Protein AF-A0A563CJN8-F1 (afdb_monomer_lite)

Radius of gyration: 18.34 Å; chains: 1; bounding box: 43×38×61 Å

Secondary structure (DSSP, 8-state):
----------PPPPHHHHHHHHHHHHHHHHHHSEEEEE-SSSS---TT--EEEEEEEPPHHHHHHHH---GGG--B-TTSSBTT-EEEEE---B-TTS-B--EEEEEEEEEEEPBGGGPPPEEEEEEEEEEE-TTS--EEEEEEEEEETTEEE-GGG--GGGG-BSSTHHHHHHHHHHHHTTEEPPHHHHHHHHHHHHHHHH---

Foldseek 3Di:
DDPPPPPPPQDFDDQVLLVVLLVLLVVLQVVQFDWDWDADPFPPPDSQWTFIKGKDFAALVLLCPLVVADSVFFDADPVRGTPFFMWMWGDFDQTPVRDTTKTKIKTWDKTWFDAPPPAFIKIKIWMWMWIDDVPDGIFIWIAIWIDGPPDIDHLVRDDLVVRRTPDPVVSVVSVVRSVRHGDRDGPSNSVSSVVSSVVSNPDDD

Structure (mmCIF, N/CA/C/O backbone):
data_AF-A0A563CJN8-F1
#
_entry.id   AF-A0A563CJN8-F1
#
loop_
_atom_site.group_PDB
_atom_site.id
_atom_site.type_symbol
_atom_site.label_atom_id
_atom_site.label_alt_id
_atom_site.label_comp_id
_atom_site.label_asym_id
_atom_site.label_entity_id
_atom_site.label_seq_id
_atom_site.pdbx_PDB_ins_code
_atom_site.Cartn_x
_atom_site.Cartn_y
_atom_site.Cartn_z
_atom_site.occupancy
_atom_site.B_iso_or_equiv
_atom_site.auth_seq_id
_atom_site.auth_comp_id
_atom_site.auth_asym_id
_atom_site.auth_atom_id
_atom_site.pdbx_PDB_model_num
ATOM 1 N N . MET A 1 1 ? -14.453 18.770 -34.512 1.00 32.69 1 MET A N 1
ATOM 2 C CA . MET A 1 1 ? -15.320 18.153 -33.492 1.00 32.69 1 MET A CA 1
ATOM 3 C C . MET A 1 1 ? -14.402 17.401 -32.554 1.00 32.69 1 MET A C 1
ATOM 5 O O . MET A 1 1 ? -13.932 16.338 -32.921 1.00 32.69 1 MET A O 1
ATOM 9 N N . SER A 1 2 ? -14.020 18.030 -31.445 1.00 35.44 2 SER A N 1
ATOM 10 C CA . SER A 1 2 ? -13.273 17.383 -30.369 1.00 35.44 2 SER A CA 1
ATOM 11 C C . SER A 1 2 ? -14.292 16.687 -29.480 1.00 35.44 2 SER A C 1
ATOM 13 O O . SER A 1 2 ? -15.127 17.358 -28.871 1.00 35.44 2 SER A O 1
ATOM 15 N N . GLU A 1 3 ? -14.275 15.360 -29.474 1.00 38.69 3 GLU A N 1
ATOM 16 C CA . GLU A 1 3 ? -15.037 14.579 -28.510 1.00 38.69 3 GLU A CA 1
ATOM 17 C C . GLU A 1 3 ? -14.555 14.957 -27.110 1.00 38.69 3 GLU A C 1
ATOM 19 O O . GLU A 1 3 ? -13.369 14.888 -26.784 1.00 38.69 3 GLU A O 1
ATOM 24 N N . TYR A 1 4 ? -15.495 15.456 -26.317 1.00 42.72 4 TYR A N 1
ATOM 25 C CA . TYR A 1 4 ? -15.328 15.658 -24.895 1.00 42.72 4 TYR A CA 1
ATOM 26 C C . TYR A 1 4 ? -15.047 14.285 -24.285 1.00 42.72 4 TYR A C 1
ATOM 28 O O . TYR A 1 4 ? -15.949 13.453 -24.207 1.00 42.72 4 TYR A O 1
ATOM 36 N N . PHE A 1 5 ? -13.803 14.040 -23.873 1.00 41.19 5 PHE A N 1
ATOM 37 C CA . PHE A 1 5 ? -13.510 12.980 -22.920 1.00 41.19 5 PHE A CA 1
ATOM 38 C C . PHE A 1 5 ? -14.308 13.307 -21.657 1.00 41.19 5 PHE A C 1
ATOM 40 O O . PHE A 1 5 ? -13.940 14.197 -20.891 1.00 41.19 5 PHE A O 1
ATOM 47 N N . LEU A 1 6 ? -15.446 12.634 -21.489 1.00 39.25 6 LEU A N 1
ATOM 48 C CA . LEU A 1 6 ? -16.109 12.489 -20.203 1.00 39.25 6 LEU A CA 1
ATOM 49 C C . LEU A 1 6 ? -15.081 11.824 -19.291 1.00 39.25 6 LEU A C 1
ATOM 51 O O . LEU A 1 6 ? -14.893 10.612 -19.336 1.00 39.25 6 LEU A O 1
ATOM 55 N N . GLY A 1 7 ? -14.345 12.638 -18.535 1.00 37.72 7 GLY A N 1
ATOM 56 C CA . GLY A 1 7 ? -13.631 12.145 -17.374 1.00 37.72 7 GLY A CA 1
ATOM 57 C C . GLY A 1 7 ? -14.676 11.472 -16.502 1.00 37.72 7 GLY A C 1
ATOM 58 O O . GLY A 1 7 ? -15.615 12.137 -16.061 1.00 37.72 7 GLY A O 1
ATOM 59 N N . ASN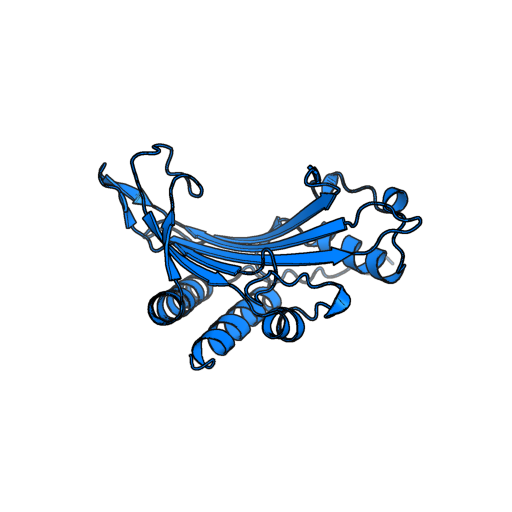 A 1 8 ? -14.557 10.157 -16.330 1.00 37.72 8 ASN A N 1
ATOM 60 C CA . ASN A 1 8 ? -15.210 9.477 -15.228 1.00 37.72 8 ASN A CA 1
ATOM 61 C C . ASN A 1 8 ? -14.690 10.169 -13.970 1.00 37.72 8 ASN A C 1
ATOM 63 O O . ASN A 1 8 ? -13.561 9.945 -13.547 1.00 37.72 8 ASN A O 1
ATOM 67 N N . TYR A 1 9 ? -15.475 11.105 -13.446 1.00 44.38 9 TYR A N 1
ATOM 68 C CA . TYR A 1 9 ? -15.334 11.518 -12.068 1.00 44.38 9 TYR A CA 1
ATOM 69 C C . TYR A 1 9 ? -15.807 10.314 -11.269 1.00 44.38 9 TYR A C 1
ATOM 71 O O . TYR A 1 9 ? -17.005 10.194 -11.007 1.00 44.38 9 TYR A O 1
ATOM 79 N N . ASP A 1 10 ? -14.894 9.395 -10.960 1.00 56.22 10 ASP A N 1
ATOM 80 C CA . ASP A 1 10 ? -15.141 8.476 -9.863 1.00 56.22 10 ASP A CA 1
ATOM 81 C C . ASP A 1 10 ? -15.438 9.355 -8.655 1.00 56.22 10 ASP A C 1
ATOM 83 O O . ASP A 1 10 ? -14.648 10.215 -8.255 1.00 56.22 10 ASP A O 1
ATOM 87 N N . LEU A 1 11 ? -16.678 9.254 -8.185 1.00 62.88 11 LEU A N 1
ATOM 88 C CA . LEU A 1 11 ? -17.109 9.981 -7.011 1.00 62.88 11 LEU A CA 1
ATOM 89 C C . LEU A 1 11 ? -16.230 9.491 -5.867 1.00 62.88 11 LEU A C 1
ATOM 91 O O . LEU A 1 11 ? -16.141 8.285 -5.640 1.00 62.88 11 LEU A O 1
ATOM 95 N N . ALA A 1 12 ? -15.582 10.426 -5.172 1.00 71.62 12 ALA A N 1
ATOM 96 C CA . ALA A 1 12 ? -14.848 10.095 -3.963 1.00 71.62 12 ALA A CA 1
ATOM 97 C C . ALA A 1 12 ? -15.767 9.283 -3.027 1.00 71.62 12 ALA A C 1
ATOM 99 O O . ALA A 1 12 ? -16.956 9.619 -2.923 1.00 71.62 12 ALA A O 1
ATOM 100 N N . PRO A 1 13 ? -15.249 8.231 -2.373 1.00 79.94 13 PRO A N 1
ATOM 101 C CA . PRO A 1 13 ? -16.039 7.367 -1.514 1.00 79.94 13 PRO A CA 1
ATOM 102 C C . PRO A 1 13 ? -16.727 8.190 -0.433 1.00 79.94 13 PRO A C 1
ATOM 104 O O . PRO A 1 13 ? -16.169 9.153 0.106 1.00 79.94 13 PRO A O 1
ATOM 107 N N . ASP A 1 14 ? -17.962 7.809 -0.125 1.00 87.06 14 ASP A N 1
ATOM 108 C CA . ASP A 1 14 ? -18.688 8.437 0.963 1.00 87.06 14 ASP A CA 1
ATOM 109 C C . ASP A 1 14 ? -18.070 8.087 2.326 1.00 87.06 14 ASP A C 1
ATOM 111 O O . ASP A 1 14 ? -17.235 7.194 2.489 1.00 87.06 14 ASP A O 1
ATOM 115 N N . GLN A 1 15 ? -18.473 8.856 3.332 1.00 88.31 15 GLN A N 1
ATOM 116 C CA . GLN A 1 15 ? -17.941 8.723 4.682 1.00 88.31 15 GLN A CA 1
ATOM 117 C C . GLN A 1 15 ? -18.307 7.391 5.340 1.00 88.31 15 GLN A C 1
ATOM 119 O O . GLN A 1 15 ? 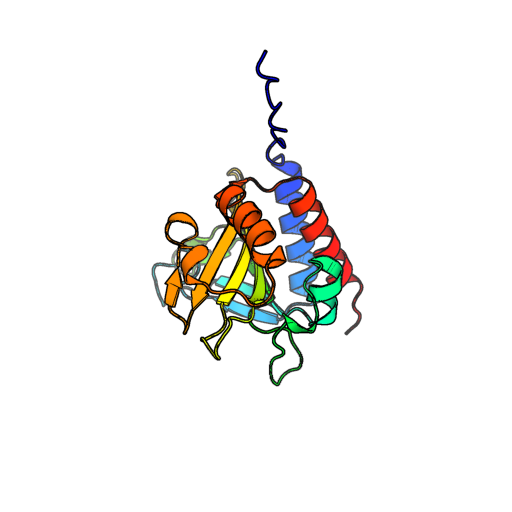-17.534 6.901 6.156 1.00 88.31 15 GLN A O 1
ATOM 124 N N . GLU A 1 16 ? -19.460 6.813 4.999 1.00 89.88 16 GLU A N 1
ATOM 125 C CA . GLU A 1 16 ? -19.890 5.517 5.532 1.00 89.88 16 GLU A CA 1
ATOM 126 C C . GLU A 1 16 ? -18.943 4.417 5.045 1.00 89.88 16 GLU A C 1
ATOM 128 O O . GLU A 1 16 ? -18.384 3.681 5.854 1.00 89.88 16 GLU A O 1
ATOM 133 N N . THR A 1 17 ? -18.626 4.425 3.750 1.00 91.00 17 THR A N 1
ATOM 134 C CA . THR A 1 17 ? -17.683 3.498 3.119 1.00 91.00 17 THR A CA 1
ATOM 135 C C . THR A 1 17 ? -16.289 3.586 3.743 1.00 91.00 17 THR A C 1
ATOM 137 O O . THR A 1 17 ? -15.710 2.569 4.122 1.00 91.00 17 THR A O 1
ATOM 140 N N . LEU A 1 18 ? -15.735 4.795 3.903 1.00 90.75 18 LEU A N 1
ATOM 141 C CA . LEU A 1 18 ? -14.407 4.962 4.512 1.00 90.75 18 LEU A CA 1
ATOM 142 C C . LEU A 1 18 ? -14.372 4.478 5.969 1.00 90.75 18 LEU A C 1
ATOM 144 O O . LEU A 1 18 ? -13.396 3.854 6.389 1.00 90.75 18 LEU A O 1
ATOM 148 N N . VAL A 1 19 ? -15.431 4.743 6.742 1.00 89.50 19 VAL A N 1
ATOM 149 C CA . VAL A 1 19 ? -15.542 4.286 8.135 1.00 89.50 19 VAL A CA 1
ATOM 150 C C . VAL A 1 19 ? -15.623 2.763 8.201 1.00 89.50 19 VAL A C 1
ATOM 152 O O . VAL A 1 19 ? -14.918 2.157 9.012 1.00 89.50 19 VAL A O 1
ATOM 155 N N . ASP A 1 20 ? -16.425 2.143 7.340 1.00 91.88 20 ASP A N 1
ATOM 156 C CA . ASP A 1 20 ? -16.602 0.692 7.302 1.00 91.88 20 ASP A CA 1
ATOM 157 C C . ASP A 1 20 ? -15.297 -0.034 6.965 1.00 91.88 20 ASP A C 1
ATOM 159 O O . ASP A 1 20 ? -14.964 -1.029 7.613 1.00 91.88 20 ASP A O 1
ATOM 163 N N . ILE A 1 21 ? -14.510 0.487 6.018 1.00 93.31 21 ILE A N 1
ATOM 164 C CA . ILE A 1 21 ? -13.190 -0.065 5.673 1.00 93.31 21 ILE A CA 1
ATOM 165 C C . ILE A 1 21 ? -12.252 -0.026 6.876 1.00 93.31 21 ILE A C 1
ATOM 167 O O . ILE A 1 21 ? -11.660 -1.046 7.232 1.00 93.31 21 ILE A O 1
ATOM 171 N N . VAL A 1 22 ? -12.124 1.136 7.525 1.00 92.31 22 VAL A N 1
ATOM 172 C CA . VAL A 1 22 ? -11.231 1.303 8.681 1.00 92.31 22 VAL A CA 1
ATOM 173 C C . VAL A 1 22 ? -11.649 0.376 9.823 1.00 92.31 22 VAL A C 1
ATOM 175 O O . VAL A 1 22 ? -10.799 -0.256 10.453 1.00 92.31 22 VAL A O 1
ATOM 178 N N . GLN A 1 23 ? -12.952 0.236 10.076 1.00 91.19 23 GLN A N 1
ATOM 179 C CA . GLN A 1 23 ? -13.463 -0.675 11.102 1.00 91.19 23 GLN A CA 1
ATOM 180 C C . GLN A 1 23 ? -13.211 -2.147 10.758 1.00 91.19 23 GLN A C 1
ATOM 182 O O . GLN A 1 23 ? -12.777 -2.910 11.629 1.00 91.19 23 GLN A O 1
ATOM 187 N N . ALA A 1 24 ? -13.454 -2.552 9.510 1.00 94.44 24 ALA A N 1
ATOM 188 C CA . ALA A 1 24 ? -13.230 -3.918 9.047 1.00 94.44 24 ALA A CA 1
ATOM 189 C C . ALA A 1 24 ? -11.744 -4.294 9.120 1.00 94.44 24 ALA A C 1
ATOM 191 O O . ALA A 1 24 ? -11.394 -5.299 9.746 1.00 94.44 24 ALA A O 1
ATOM 192 N N . ALA A 1 25 ? -10.867 -3.447 8.573 1.00 94.94 25 ALA A N 1
ATOM 193 C CA . ALA A 1 25 ? -9.422 -3.628 8.639 1.00 94.94 25 ALA A CA 1
ATOM 194 C C . ALA A 1 25 ? -8.934 -3.667 10.089 1.00 94.94 25 ALA A C 1
ATOM 196 O O . ALA A 1 25 ? -8.217 -4.586 10.480 1.00 94.94 25 ALA A O 1
ATOM 197 N N . GLY A 1 26 ? -9.379 -2.721 10.920 1.00 93.31 26 GLY A N 1
ATOM 198 C CA . GLY A 1 26 ? -8.982 -2.645 12.321 1.00 93.31 26 GLY A CA 1
ATOM 199 C C . GLY A 1 26 ? -9.396 -3.872 13.133 1.00 93.31 26 GLY A C 1
ATOM 200 O O . GLY A 1 26 ? -8.650 -4.300 14.012 1.00 93.31 26 GLY A O 1
ATOM 201 N N . LYS A 1 27 ? -10.553 -4.479 12.842 1.00 94.56 27 LYS A N 1
ATOM 202 C CA . LYS A 1 27 ? -10.954 -5.749 13.464 1.00 94.56 27 LYS A CA 1
ATOM 203 C C . LYS A 1 27 ? -10.011 -6.882 13.060 1.00 94.56 27 LYS A C 1
ATOM 205 O O . LYS A 1 27 ? -9.495 -7.575 13.932 1.00 94.56 27 LYS A O 1
ATOM 210 N N . VAL A 1 28 ? -9.773 -7.046 11.760 1.00 95.94 28 VAL A N 1
ATOM 211 C CA . VAL A 1 28 ? -8.920 -8.120 11.235 1.00 95.94 28 VAL A CA 1
ATOM 212 C C . VAL A 1 28 ? -7.482 -7.975 11.737 1.00 95.94 28 VAL A C 1
ATOM 214 O O . VAL A 1 28 ? -6.898 -8.951 12.199 1.00 95.94 28 VAL A O 1
ATOM 217 N N . LEU A 1 29 ? -6.923 -6.764 11.736 1.00 94.94 29 LEU A N 1
ATOM 218 C CA . LEU A 1 29 ? -5.535 -6.521 12.134 1.00 94.94 29 LEU A CA 1
ATOM 219 C C . LEU A 1 29 ? -5.301 -6.643 13.639 1.00 94.94 29 LEU A C 1
ATOM 221 O O . LEU A 1 29 ? -4.224 -7.066 14.041 1.00 94.94 29 LEU A O 1
ATOM 225 N N . LYS A 1 30 ? -6.306 -6.385 14.479 1.00 93.62 30 LYS A N 1
ATOM 226 C CA . LYS A 1 30 ? -6.217 -6.715 15.913 1.00 93.62 30 LYS A CA 1
ATOM 227 C C . LYS A 1 30 ? -6.182 -8.219 16.181 1.00 93.62 30 LYS A C 1
ATOM 229 O O . LYS A 1 30 ? -5.617 -8.640 17.182 1.00 93.62 30 LYS A O 1
ATOM 234 N N . GLU A 1 31 ? -6.817 -9.020 15.327 1.00 94.00 31 GLU A N 1
ATOM 235 C CA . GLU A 1 31 ? -6.871 -10.480 15.481 1.00 94.00 31 GLU A CA 1
ATOM 236 C C . GLU A 1 31 ? -5.680 -11.191 14.818 1.00 94.00 31 GLU A C 1
ATOM 238 O O . GLU A 1 31 ? -5.232 -12.227 15.310 1.00 94.00 31 GLU A O 1
ATOM 243 N N . LYS A 1 32 ? -5.195 -10.668 13.687 1.00 93.25 32 LYS A N 1
ATOM 244 C CA . LYS A 1 32 ? -4.225 -11.334 12.800 1.00 93.25 32 LYS A CA 1
ATOM 245 C C . LYS A 1 32 ? -2.902 -10.592 12.644 1.00 93.25 32 LYS A C 1
ATOM 247 O O . LYS A 1 32 ? -1.926 -11.200 12.213 1.00 93.25 32 LYS A O 1
ATOM 252 N N . GLY A 1 33 ? -2.886 -9.293 12.917 1.00 91.56 33 GLY A N 1
ATOM 253 C CA . GLY A 1 33 ? -1.699 -8.457 12.812 1.00 91.56 33 GLY A CA 1
ATOM 254 C C . GLY A 1 33 ? -0.781 -8.597 14.020 1.00 91.56 33 GLY A C 1
ATOM 255 O O . GLY A 1 33 ? -1.113 -9.208 15.036 1.00 91.56 33 GLY A O 1
ATOM 256 N N . ILE A 1 34 ? 0.397 -8.003 13.893 1.00 91.88 34 ILE A N 1
ATOM 257 C CA . ILE A 1 34 ? 1.375 -7.868 14.962 1.00 91.88 34 ILE A CA 1
ATOM 258 C C . ILE A 1 34 ? 1.119 -6.525 15.641 1.00 91.88 34 ILE A C 1
ATOM 260 O O . ILE A 1 34 ? 1.163 -5.480 14.992 1.00 91.88 34 ILE A O 1
ATOM 264 N N . GLU A 1 35 ? 0.838 -6.560 16.943 1.00 91.50 35 GLU A N 1
ATOM 265 C CA . GLU A 1 35 ? 0.752 -5.351 17.761 1.00 91.50 35 GLU A CA 1
ATOM 266 C C . GLU A 1 35 ? 2.156 -4.792 18.016 1.00 91.50 35 GLU A C 1
ATOM 268 O O . GLU A 1 35 ? 3.084 -5.517 18.387 1.00 91.50 35 GLU A O 1
ATOM 273 N N . GLY A 1 36 ? 2.299 -3.487 17.834 1.00 85.62 36 GLY A N 1
ATOM 274 C CA . GLY A 1 36 ? 3.507 -2.734 18.119 1.00 85.62 36 GLY A CA 1
ATOM 275 C C . GLY A 1 36 ? 3.188 -1.351 18.671 1.00 85.62 36 GLY A C 1
ATOM 276 O O . GLY A 1 36 ? 2.030 -0.980 18.863 1.00 85.62 36 GLY A O 1
ATOM 277 N N . LEU A 1 37 ? 4.245 -0.581 18.910 1.00 79.38 37 LEU A N 1
ATOM 278 C CA . LEU A 1 37 ? 4.167 0.821 19.298 1.00 79.38 37 LEU A CA 1
ATOM 279 C C . LEU A 1 37 ? 4.769 1.669 18.182 1.00 79.38 37 LEU A C 1
ATOM 281 O O . LEU A 1 37 ? 5.910 1.439 17.780 1.00 79.38 37 LEU A O 1
ATOM 285 N N . GLU A 1 38 ? 4.003 2.636 17.694 1.00 69.69 38 GLU A N 1
ATOM 286 C CA . GLU A 1 38 ? 4.447 3.588 16.686 1.00 69.69 38 GLU A CA 1
ATOM 287 C C . GLU A 1 38 ? 4.873 4.897 17.354 1.00 69.69 38 GLU A C 1
ATOM 289 O O . GLU A 1 38 ? 4.077 5.544 18.041 1.00 69.69 38 GLU A O 1
ATOM 294 N N . ASN A 1 39 ? 6.129 5.287 17.117 1.00 62.59 39 ASN A N 1
ATOM 295 C CA . ASN A 1 39 ? 6.721 6.525 17.614 1.00 62.59 39 ASN A CA 1
ATOM 296 C C . ASN A 1 39 ? 7.025 7.437 16.420 1.00 62.59 39 ASN A C 1
ATOM 298 O O . ASN A 1 39 ? 7.977 7.208 15.675 1.00 62.59 39 ASN A O 1
ATOM 302 N N . GLY A 1 40 ? 6.249 8.507 16.260 1.00 55.62 40 GLY A N 1
ATOM 303 C CA . GLY A 1 40 ? 6.619 9.622 15.387 1.00 55.62 40 GLY A CA 1
ATOM 304 C C . GLY A 1 40 ? 6.261 9.522 13.897 1.00 55.62 40 GLY A C 1
ATOM 305 O O . GLY A 1 40 ? 6.371 10.548 13.228 1.00 55.62 40 GLY A O 1
ATOM 306 N N . ARG A 1 41 ? 5.778 8.392 13.341 1.00 51.44 41 ARG A N 1
ATOM 307 C CA . ARG A 1 41 ? 5.298 8.390 11.932 1.00 51.44 41 ARG A CA 1
ATOM 308 C C . ARG A 1 41 ? 4.034 9.228 11.709 1.00 51.44 41 ARG A C 1
ATOM 310 O O . ARG A 1 41 ? 3.898 9.829 10.649 1.00 51.44 41 ARG A O 1
ATOM 317 N N . TYR A 1 42 ? 3.141 9.324 12.698 1.00 52.31 42 TYR A N 1
ATOM 318 C CA . TYR A 1 42 ? 1.804 9.915 12.526 1.00 52.31 42 TYR A CA 1
ATOM 319 C C . TYR A 1 42 ? 1.560 11.092 13.482 1.00 52.31 42 TYR A C 1
ATOM 321 O O . TYR A 1 42 ? 0.843 10.964 14.467 1.00 52.31 42 TYR A O 1
ATOM 329 N N . LYS A 1 43 ? 2.178 12.256 13.218 1.00 47.06 43 LYS A N 1
ATOM 330 C CA . LYS A 1 43 ? 1.963 13.521 13.970 1.00 47.06 43 LYS A CA 1
ATOM 331 C C . LYS A 1 43 ? 2.096 13.419 15.497 1.00 47.06 43 LYS A C 1
ATOM 333 O O . LYS A 1 43 ? 1.529 14.233 16.225 1.00 47.06 43 LYS A O 1
ATOM 338 N N . ILE A 1 44 ? 2.858 12.453 15.990 1.00 51.84 44 ILE A N 1
ATOM 339 C CA . ILE A 1 44 ? 3.280 12.454 17.380 1.00 51.84 44 ILE A CA 1
ATOM 340 C C . ILE A 1 44 ? 4.606 13.210 17.406 1.00 51.84 44 ILE A C 1
ATOM 342 O O . ILE A 1 44 ? 5.671 12.623 17.243 1.00 51.84 44 ILE A O 1
ATOM 346 N N . ASP A 1 45 ? 4.528 14.536 17.528 1.00 46.22 45 ASP A N 1
ATOM 347 C CA . ASP A 1 45 ? 5.700 15.430 17.581 1.00 46.22 45 ASP A CA 1
ATOM 348 C C . ASP A 1 45 ? 6.575 15.197 18.835 1.00 46.22 45 ASP A C 1
ATOM 350 O O . ASP A 1 45 ? 7.622 15.827 18.991 1.00 46.22 45 ASP A O 1
ATOM 354 N N . ASP A 1 46 ? 6.183 14.274 19.721 1.00 49.41 46 ASP A N 1
ATOM 355 C CA . ASP A 1 46 ? 6.924 13.908 20.920 1.00 49.41 46 ASP A CA 1
ATOM 356 C C . ASP A 1 46 ? 7.344 12.429 20.900 1.00 49.41 46 ASP A C 1
ATOM 358 O O . ASP A 1 46 ? 6.531 11.519 21.018 1.00 49.41 46 ASP A O 1
ATOM 362 N N . SER A 1 47 ? 8.652 12.181 20.828 1.00 53.50 47 SER A N 1
ATOM 363 C CA . SER A 1 47 ? 9.265 10.845 20.931 1.00 53.50 47 SER A CA 1
ATOM 364 C C . SER A 1 47 ? 8.916 10.053 22.205 1.00 53.50 47 SER A C 1
ATOM 366 O O . SER A 1 47 ? 9.300 8.889 22.313 1.00 53.50 47 SER A O 1
ATOM 368 N N . SER A 1 48 ? 8.251 10.681 23.182 1.00 53.38 48 SER A N 1
ATOM 369 C CA . SER A 1 48 ? 7.780 10.050 24.418 1.00 53.38 48 SER A CA 1
ATOM 370 C C . SER A 1 48 ? 6.351 9.506 24.350 1.00 53.38 48 SER A C 1
ATOM 372 O O . SER A 1 48 ? 5.964 8.741 25.232 1.00 53.38 48 SER A O 1
ATOM 374 N N . ALA A 1 49 ? 5.586 9.842 23.312 1.00 58.50 49 ALA A N 1
ATOM 375 C CA . ALA A 1 49 ? 4.225 9.366 23.142 1.00 58.50 49 ALA A CA 1
ATOM 376 C C . ALA A 1 49 ? 4.165 8.274 22.061 1.00 58.50 49 ALA A C 1
ATOM 378 O O . ALA A 1 49 ? 4.685 8.428 20.958 1.00 58.50 49 ALA A O 1
ATOM 379 N N . ALA A 1 50 ? 3.541 7.148 22.404 1.00 64.50 50 ALA A N 1
ATOM 380 C CA . ALA A 1 50 ? 3.415 5.988 21.535 1.00 64.50 50 ALA A CA 1
ATOM 381 C C . ALA A 1 50 ? 1.937 5.657 21.328 1.00 64.50 50 ALA A C 1
ATOM 383 O O . ALA A 1 50 ? 1.162 5.636 22.287 1.00 64.50 50 ALA A O 1
ATOM 384 N N . ALA A 1 51 ? 1.553 5.375 20.088 1.00 73.12 51 ALA A N 1
ATOM 385 C CA . ALA A 1 51 ? 0.240 4.827 19.771 1.00 73.12 51 ALA A CA 1
ATOM 386 C C . ALA A 1 51 ? 0.383 3.345 19.413 1.00 73.12 51 ALA A C 1
ATOM 388 O O . ALA A 1 51 ? 1.357 2.946 18.769 1.00 73.12 51 ALA A O 1
ATOM 389 N N . ASN A 1 52 ? -0.580 2.520 19.827 1.00 82.31 52 ASN A N 1
ATOM 390 C CA . ASN A 1 52 ? -0.603 1.124 19.398 1.00 82.31 52 ASN A CA 1
ATOM 391 C C . ASN A 1 52 ? -0.796 1.086 17.886 1.00 82.31 52 ASN A C 1
ATOM 393 O O . ASN A 1 52 ? -1.679 1.766 17.379 1.00 82.31 52 ASN A O 1
ATOM 397 N N . ILE A 1 53 ? -0.031 0.259 17.190 1.00 88.44 53 ILE A N 1
ATOM 398 C CA . ILE A 1 53 ? -0.190 0.004 15.759 1.00 88.44 53 ILE A CA 1
ATOM 399 C C . ILE A 1 53 ? -0.325 -1.495 15.539 1.00 88.44 53 ILE A C 1
ATOM 401 O O . ILE A 1 53 ? 0.305 -2.293 16.231 1.00 88.44 53 ILE A O 1
ATOM 405 N N . PHE A 1 54 ? -1.155 -1.880 14.580 1.00 93.06 54 PHE A N 1
ATOM 406 C CA . PHE A 1 54 ? -1.321 -3.266 14.167 1.00 93.06 54 PHE A CA 1
ATOM 407 C C . PHE A 1 54 ? -0.892 -3.389 12.716 1.00 93.06 54 PHE A C 1
ATOM 409 O O . PHE A 1 54 ? -1.503 -2.770 11.846 1.00 93.06 54 PHE A O 1
ATOM 416 N N . THR A 1 55 ? 0.146 -4.174 12.448 1.00 94.50 55 THR A N 1
ATOM 417 C CA . THR A 1 55 ? 0.679 -4.351 11.092 1.00 94.50 55 THR A CA 1
ATOM 418 C C . THR A 1 55 ? 0.549 -5.792 10.628 1.00 94.50 55 THR A C 1
ATOM 420 O O . THR A 1 55 ? 0.628 -6.737 11.414 1.00 94.50 55 THR A O 1
ATOM 423 N N . TYR A 1 56 ? 0.341 -5.981 9.331 1.00 96.06 56 TYR A N 1
ATOM 424 C CA . TYR A 1 56 ? 0.345 -7.293 8.700 1.00 96.06 56 TYR A CA 1
ATOM 425 C C . TYR A 1 56 ? 1.185 -7.234 7.427 1.00 96.06 56 TYR A C 1
ATOM 427 O O . TYR A 1 56 ? 0.813 -6.572 6.455 1.00 96.06 56 TYR A O 1
ATOM 435 N N . LYS A 1 57 ? 2.321 -7.938 7.441 1.00 96.38 57 LYS A N 1
ATOM 436 C CA . LYS A 1 57 ? 3.201 -8.076 6.277 1.00 96.38 57 LYS A CA 1
ATOM 437 C C . LYS A 1 57 ? 2.561 -9.003 5.249 1.00 96.38 57 LYS A C 1
ATOM 439 O O . LYS A 1 57 ? 2.176 -10.128 5.576 1.00 96.38 57 LYS A O 1
ATOM 444 N N . LEU A 1 58 ? 2.482 -8.558 4.001 1.00 97.00 58 LEU A N 1
ATOM 445 C CA . LEU A 1 58 ? 1.865 -9.325 2.924 1.00 97.00 58 LEU A CA 1
ATOM 446 C C . LEU A 1 58 ? 2.791 -10.456 2.458 1.00 97.00 58 LEU A C 1
ATOM 448 O O . LEU A 1 58 ? 4.017 -10.318 2.437 1.00 97.00 58 LEU A O 1
ATOM 452 N N . SER A 1 59 ? 2.211 -11.595 2.075 1.00 96.50 59 SER A N 1
ATOM 453 C CA . SER A 1 59 ? 2.966 -12.630 1.365 1.00 96.50 59 SER A CA 1
ATOM 454 C C . SER A 1 59 ? 3.120 -12.249 -0.115 1.00 96.50 59 SER A C 1
ATOM 456 O O . SER A 1 59 ? 2.265 -11.530 -0.647 1.00 96.50 59 SER A O 1
ATOM 458 N N . PRO A 1 60 ? 4.159 -12.739 -0.815 1.00 97.00 60 PRO A N 1
ATOM 459 C CA . PRO A 1 60 ? 4.320 -12.502 -2.250 1.00 97.00 60 PRO A CA 1
ATOM 460 C C . PRO A 1 60 ? 3.106 -12.952 -3.071 1.00 97.00 60 PRO A C 1
ATOM 462 O O . PRO A 1 60 ? 2.746 -12.312 -4.054 1.00 97.00 60 PRO A O 1
ATOM 465 N N . GLU A 1 61 ? 2.426 -14.018 -2.646 1.00 96.75 61 GLU A N 1
ATOM 466 C CA . GLU A 1 61 ? 1.213 -14.507 -3.299 1.00 96.75 61 GLU A CA 1
ATOM 467 C C . GLU A 1 61 ? 0.058 -13.520 -3.142 1.00 96.75 61 GLU A C 1
ATOM 469 O O . GLU A 1 61 ? -0.647 -13.271 -4.115 1.00 96.75 61 GLU A O 1
ATOM 474 N N . ILE A 1 62 ? -0.145 -12.939 -1.956 1.00 96.44 62 ILE A N 1
ATOM 475 C CA . ILE A 1 62 ? -1.181 -11.913 -1.758 1.00 96.44 62 ILE A CA 1
ATOM 476 C C . ILE A 1 62 ? -0.892 -10.712 -2.660 1.00 96.44 62 ILE A C 1
ATOM 478 O O . ILE A 1 62 ? -1.792 -10.248 -3.361 1.00 96.44 62 ILE A O 1
ATOM 482 N N . VAL A 1 63 ? 0.365 -10.257 -2.687 1.00 96.94 63 VAL A N 1
ATOM 483 C CA . VAL A 1 63 ? 0.781 -9.124 -3.523 1.00 96.94 63 VAL A CA 1
ATOM 484 C C . VAL A 1 63 ? 0.506 -9.411 -5.003 1.00 96.94 63 VAL A C 1
ATOM 486 O O . VAL A 1 63 ? -0.120 -8.606 -5.691 1.00 96.94 63 VAL A O 1
ATOM 489 N N . HIS A 1 64 ? 0.883 -10.598 -5.478 1.00 96.06 64 HIS A N 1
ATOM 490 C CA . HIS A 1 64 ? 0.650 -11.006 -6.859 1.00 96.06 64 HIS A CA 1
ATOM 491 C C . HIS A 1 64 ? -0.839 -11.069 -7.224 1.00 96.06 64 HIS A C 1
ATOM 493 O O . HIS A 1 64 ? -1.251 -10.505 -8.235 1.00 96.06 64 HIS A O 1
ATOM 499 N N . HIS A 1 65 ? -1.658 -11.748 -6.417 1.00 95.38 65 HIS A N 1
ATOM 500 C CA . HIS A 1 65 ? -3.053 -12.017 -6.778 1.00 95.38 65 HIS A CA 1
ATOM 501 C C . HIS A 1 65 ? -3.963 -10.797 -6.631 1.00 95.38 65 HIS A C 1
ATOM 503 O O . HIS A 1 65 ? -4.904 -10.657 -7.410 1.00 95.38 65 HIS A O 1
ATOM 509 N N . ILE A 1 66 ? -3.718 -9.939 -5.637 1.00 95.94 66 ILE A N 1
ATOM 510 C CA . ILE A 1 66 ? -4.581 -8.781 -5.369 1.00 95.94 66 ILE A CA 1
ATOM 511 C C . ILE A 1 66 ? -4.187 -7.595 -6.245 1.00 95.94 66 ILE A C 1
ATOM 513 O O . ILE A 1 66 ? -5.053 -6.987 -6.866 1.00 95.94 66 ILE A O 1
ATOM 517 N N . PHE A 1 67 ? -2.890 -7.300 -6.344 1.00 94.19 67 PHE A N 1
ATOM 518 C CA . PHE A 1 67 ? -2.396 -6.104 -7.036 1.00 94.19 67 PHE A CA 1
ATOM 519 C C . PHE A 1 67 ? -1.944 -6.391 -8.468 1.00 94.19 67 PHE A C 1
ATOM 521 O O . PHE A 1 67 ? -1.516 -5.486 -9.175 1.00 94.19 67 PHE A O 1
ATOM 528 N N . SER A 1 68 ? -2.047 -7.647 -8.919 1.00 92.81 68 SER A N 1
ATOM 529 C CA . SER A 1 68 ? -1.620 -8.079 -10.257 1.00 92.81 68 SER A CA 1
ATOM 530 C C . SER A 1 68 ? -0.144 -7.777 -10.560 1.00 92.81 68 SER A C 1
ATOM 532 O O . SER A 1 68 ? 0.238 -7.637 -11.722 1.00 92.81 68 SER A O 1
ATOM 534 N N . ILE A 1 69 ? 0.699 -7.697 -9.525 1.00 92.81 69 ILE A N 1
ATOM 535 C CA . ILE A 1 69 ? 2.140 -7.461 -9.669 1.00 92.81 69 ILE A CA 1
ATOM 536 C C . ILE A 1 69 ? 2.819 -8.790 -10.034 1.00 92.81 69 ILE A C 1
ATOM 538 O O . ILE A 1 69 ? 2.629 -9.777 -9.320 1.00 92.81 69 ILE A O 1
ATOM 542 N N . PRO A 1 70 ? 3.605 -8.872 -11.122 1.00 92.69 70 PRO A N 1
ATOM 543 C CA . PRO A 1 70 ? 4.285 -10.108 -11.508 1.00 92.69 70 PRO A CA 1
ATOM 544 C C . PRO A 1 70 ? 5.228 -10.627 -10.408 1.00 92.69 70 PRO A C 1
ATOM 546 O O . PRO A 1 70 ? 5.913 -9.815 -9.784 1.00 92.69 70 PRO A O 1
ATOM 549 N N . PRO A 1 71 ? 5.341 -11.951 -10.178 1.00 94.12 71 PRO A N 1
ATOM 550 C CA . PRO A 1 71 ? 6.202 -12.494 -9.123 1.00 94.12 71 PRO A CA 1
ATOM 551 C C . PRO A 1 71 ? 7.668 -12.052 -9.228 1.00 94.12 71 PRO A C 1
ATOM 553 O O . PRO A 1 71 ? 8.331 -11.855 -8.215 1.00 94.12 71 PRO A O 1
ATOM 556 N N . GLU A 1 72 ? 8.179 -11.855 -10.442 1.00 92.50 72 GLU A N 1
ATOM 557 C CA . GLU A 1 72 ? 9.531 -11.356 -10.711 1.00 92.50 72 GLU A CA 1
ATOM 558 C C . GLU A 1 72 ? 9.761 -9.891 -10.308 1.00 92.50 72 GLU A C 1
ATOM 560 O O . GLU A 1 72 ? 10.913 -9.486 -10.142 1.00 92.50 72 GLU A O 1
ATOM 565 N N . ALA A 1 73 ? 8.689 -9.111 -10.144 1.00 93.75 73 ALA A N 1
ATOM 566 C CA . ALA A 1 73 ? 8.724 -7.728 -9.676 1.00 93.75 73 ALA A CA 1
ATOM 567 C C . ALA A 1 73 ? 8.557 -7.621 -8.148 1.00 93.75 73 ALA A C 1
ATOM 569 O O . ALA A 1 73 ? 8.683 -6.531 -7.594 1.00 93.75 73 ALA A O 1
ATOM 570 N N . ILE A 1 74 ? 8.311 -8.736 -7.450 1.00 96.38 74 ILE A N 1
ATOM 571 C CA . ILE A 1 74 ? 8.123 -8.771 -5.997 1.00 96.38 74 ILE A CA 1
ATOM 572 C C . ILE A 1 74 ? 9.419 -9.226 -5.336 1.00 96.38 74 ILE A C 1
ATOM 574 O O . ILE A 1 74 ? 9.925 -10.324 -5.580 1.00 96.38 74 ILE A O 1
ATOM 578 N N . ARG A 1 75 ? 9.955 -8.397 -4.442 1.00 95.50 75 ARG A N 1
ATOM 579 C CA . ARG A 1 75 ? 11.070 -8.808 -3.589 1.00 95.50 75 ARG A CA 1
ATOM 580 C C . ARG A 1 75 ? 10.573 -9.562 -2.373 1.00 95.50 75 ARG A C 1
ATOM 582 O O . ARG A 1 75 ? 9.567 -9.194 -1.781 1.00 95.50 75 ARG A O 1
ATOM 589 N N . VAL A 1 76 ? 11.304 -10.606 -1.993 1.00 95.94 76 VAL A N 1
ATOM 590 C CA . VAL A 1 76 ? 10.951 -11.465 -0.863 1.00 95.94 76 VAL A CA 1
ATOM 591 C C . VAL A 1 76 ? 12.037 -11.377 0.199 1.00 95.94 76 VAL A C 1
ATOM 593 O O . VAL A 1 76 ? 13.199 -11.694 -0.058 1.00 95.94 76 VAL A O 1
ATOM 596 N N . SER A 1 77 ? 11.631 -10.962 1.394 1.00 93.75 77 SER A N 1
ATOM 597 C CA . SER A 1 77 ? 12.482 -10.873 2.577 1.00 93.75 77 SER A CA 1
ATOM 598 C C . SER A 1 77 ? 12.966 -12.252 3.034 1.00 93.75 77 SER A C 1
ATOM 600 O O . SER A 1 77 ? 12.403 -13.292 2.684 1.00 93.75 77 SER A O 1
ATOM 602 N N . SER A 1 78 ? 13.964 -12.279 3.921 1.00 92.06 78 SER A N 1
ATOM 603 C CA . SER A 1 78 ? 14.436 -13.521 4.551 1.00 92.06 78 SER A CA 1
ATOM 604 C C . SER A 1 78 ? 13.368 -14.247 5.379 1.00 92.06 78 SER A C 1
ATOM 606 O O . SER A 1 78 ? 13.514 -15.435 5.649 1.00 92.06 78 SER A O 1
ATOM 608 N N . GLU A 1 79 ? 12.317 -13.538 5.800 1.00 90.25 79 GLU A N 1
ATOM 609 C CA . GLU A 1 79 ? 11.184 -14.089 6.555 1.00 90.25 79 GLU A CA 1
ATOM 610 C C . GLU A 1 79 ? 10.089 -14.663 5.638 1.00 90.25 79 GLU A C 1
ATOM 612 O O . GLU A 1 79 ? 9.110 -15.214 6.127 1.00 90.25 79 GLU A O 1
ATOM 617 N N . GLY A 1 80 ? 10.245 -14.560 4.312 1.00 93.25 80 GLY A N 1
ATOM 618 C CA . GLY A 1 80 ? 9.274 -15.062 3.336 1.00 93.25 80 GLY A CA 1
ATOM 619 C C . GLY A 1 80 ? 8.127 -14.097 3.016 1.00 93.25 80 GLY A C 1
ATOM 620 O O . GLY A 1 80 ? 7.242 -14.448 2.243 1.00 93.25 80 GLY A O 1
ATOM 621 N N . HIS A 1 81 ? 8.140 -12.881 3.567 1.00 95.00 81 HIS A N 1
ATOM 622 C CA . HIS A 1 81 ? 7.184 -11.821 3.229 1.00 95.00 81 HIS A CA 1
ATOM 623 C C . HIS A 1 81 ? 7.648 -11.008 2.025 1.00 95.00 81 HIS A C 1
ATOM 625 O O . HIS A 1 81 ? 8.856 -10.879 1.806 1.00 95.00 81 HIS A O 1
ATOM 631 N N . ALA A 1 82 ? 6.702 -10.407 1.306 1.00 96.56 82 ALA A N 1
ATOM 632 C CA . ALA A 1 82 ? 7.018 -9.390 0.315 1.00 96.56 82 ALA A CA 1
ATOM 633 C C . ALA A 1 82 ? 7.651 -8.171 1.013 1.00 96.56 82 ALA A C 1
ATOM 635 O O . ALA A 1 82 ? 7.145 -7.691 2.030 1.00 96.56 82 ALA A O 1
ATOM 636 N N . GLU A 1 83 ? 8.805 -7.722 0.520 1.00 95.19 83 GLU A N 1
ATOM 637 C CA . GLU A 1 83 ? 9.523 -6.578 1.089 1.00 95.19 83 GLU A CA 1
ATOM 638 C C . GLU A 1 83 ? 8.700 -5.299 0.917 1.00 95.19 83 GLU A C 1
ATOM 640 O O . GLU A 1 83 ? 8.137 -5.068 -0.149 1.00 95.19 83 GLU A O 1
ATOM 645 N N . GLU A 1 84 ? 8.632 -4.483 1.975 1.00 92.88 84 GLU A N 1
ATOM 646 C CA . GLU A 1 84 ? 7.932 -3.185 1.973 1.00 92.88 84 GLU A CA 1
ATOM 647 C C . GLU A 1 84 ? 6.451 -3.271 1.551 1.00 92.88 84 GLU A C 1
ATOM 649 O O . GLU A 1 84 ? 5.865 -2.302 1.082 1.00 92.88 84 GLU A O 1
ATOM 654 N N . CYS A 1 85 ? 5.830 -4.439 1.744 1.00 97.06 85 CYS A N 1
ATOM 655 C CA . CYS A 1 85 ? 4.422 -4.674 1.457 1.00 97.06 85 CYS A CA 1
ATOM 656 C C . CYS A 1 85 ? 3.668 -4.996 2.750 1.00 97.06 85 CYS A C 1
ATOM 658 O O . CYS A 1 85 ? 3.815 -6.088 3.311 1.00 97.06 85 CYS A O 1
ATOM 660 N N . GLU A 1 86 ? 2.847 -4.069 3.231 1.00 96.88 86 GLU A N 1
ATOM 661 C CA . GLU A 1 86 ? 2.101 -4.236 4.477 1.00 96.88 86 GLU A CA 1
ATOM 662 C C . GLU A 1 86 ? 0.804 -3.433 4.503 1.00 96.88 86 GLU A C 1
ATOM 664 O O . GLU A 1 86 ? 0.660 -2.410 3.839 1.00 96.88 86 GLU A O 1
ATOM 669 N N . ILE A 1 87 ? -0.135 -3.897 5.323 1.00 97.06 87 ILE A N 1
ATOM 670 C CA . ILE A 1 87 ? -1.263 -3.087 5.774 1.00 97.06 87 ILE A CA 1
ATOM 671 C C . ILE A 1 87 ? -1.080 -2.781 7.260 1.00 97.06 87 ILE A C 1
ATOM 673 O O . ILE A 1 87 ? -0.741 -3.660 8.058 1.00 97.06 87 ILE A O 1
ATOM 677 N N . ALA A 1 88 ? -1.284 -1.526 7.627 1.00 94.06 88 ALA A N 1
ATOM 678 C CA . ALA A 1 88 ? -1.056 -0.991 8.953 1.00 94.06 88 ALA A CA 1
ATOM 679 C C . ALA A 1 88 ? -2.296 -0.239 9.427 1.00 94.06 88 ALA A C 1
ATOM 681 O O . ALA A 1 88 ? -2.834 0.615 8.725 1.00 94.06 88 ALA A O 1
ATOM 682 N N . TYR A 1 89 ? -2.736 -0.548 10.640 1.00 92.75 89 TYR A N 1
ATOM 683 C CA . TYR A 1 89 ? -3.849 0.118 11.291 1.00 92.75 89 TYR A CA 1
ATOM 684 C C . TYR A 1 89 ? -3.389 0.774 12.585 1.00 92.75 89 TYR A C 1
ATOM 686 O O . TYR A 1 89 ? -2.968 0.106 13.534 1.00 92.75 89 TYR A O 1
ATOM 694 N N . LEU A 1 90 ? -3.526 2.093 12.614 1.00 88.88 90 LEU A N 1
ATOM 695 C CA . LEU A 1 90 ? -3.390 2.931 13.788 1.00 88.88 90 LEU A CA 1
ATOM 696 C C . LEU A 1 90 ? -4.803 3.209 14.326 1.00 88.88 90 LEU A C 1
ATOM 698 O O . LEU A 1 90 ? -5.532 4.022 13.747 1.00 88.88 90 LEU A O 1
ATOM 702 N N . PRO A 1 91 ? -5.252 2.535 15.398 1.00 83.69 91 PRO A N 1
ATOM 703 C CA . PRO A 1 91 ? -6.470 2.929 16.075 1.00 83.69 91 PRO A CA 1
ATOM 704 C C . PRO A 1 91 ? -6.378 4.367 16.562 1.00 83.69 91 PRO A C 1
ATOM 706 O O . PRO A 1 91 ? -5.333 4.835 17.004 1.00 83.69 91 PRO A O 1
ATOM 709 N N . GLU A 1 92 ? -7.531 5.023 16.582 1.00 75.56 92 GLU A N 1
ATOM 710 C CA . GLU A 1 92 ? -7.665 6.252 17.340 1.00 75.56 92 GLU A CA 1
ATOM 711 C C . GLU A 1 92 ? -7.263 6.002 18.803 1.00 75.56 92 GLU A C 1
ATOM 713 O O . GLU A 1 92 ? -7.787 5.100 19.469 1.00 75.56 92 GLU A O 1
ATOM 718 N N . SER A 1 93 ? -6.340 6.813 19.302 1.00 68.38 93 SER A N 1
ATOM 719 C CA . SER A 1 93 ? -5.832 6.726 20.664 1.00 68.38 93 SER A CA 1
ATOM 720 C C . SER A 1 93 ? -5.676 8.112 21.270 1.00 68.38 93 SER A C 1
ATOM 722 O O . SER A 1 93 ? -5.603 9.121 20.571 1.00 68.38 93 SER A O 1
ATOM 724 N N . MET A 1 94 ? -5.630 8.158 22.596 1.00 64.25 94 MET A N 1
ATOM 725 C CA . MET A 1 94 ? -5.202 9.335 23.339 1.00 64.25 94 MET A CA 1
ATOM 726 C C . MET A 1 94 ? -3.826 9.020 23.910 1.00 64.25 94 MET A C 1
ATOM 728 O O . MET A 1 94 ? -3.671 8.016 24.606 1.00 64.25 94 MET A O 1
ATOM 732 N N . LEU A 1 95 ? -2.845 9.842 23.564 1.00 67.12 95 LEU A N 1
ATOM 733 C CA . LEU A 1 95 ? -1.485 9.748 24.076 1.00 67.12 95 LEU A CA 1
ATOM 734 C C . LEU A 1 95 ? -1.450 10.113 25.568 1.00 67.12 95 LEU A C 1
ATOM 736 O O . LEU A 1 95 ? -2.406 10.680 26.105 1.00 67.12 95 LEU A O 1
ATOM 740 N N . GLU A 1 96 ? -0.348 9.795 26.250 1.00 63.84 96 GLU A N 1
ATOM 741 C CA . GLU A 1 96 ? -0.198 10.036 27.696 1.00 63.84 96 GLU A CA 1
ATOM 742 C C . GLU A 1 96 ? -0.319 11.521 28.087 1.00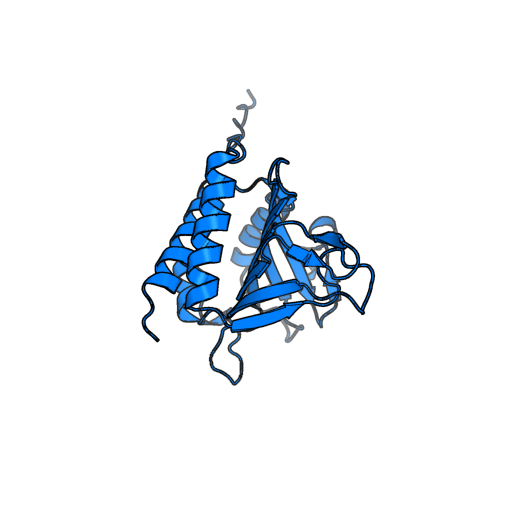 63.84 96 GLU A C 1
ATOM 744 O O . GLU A 1 96 ? -0.741 11.841 29.199 1.00 63.84 96 GLU A O 1
ATOM 749 N N . ASP A 1 97 ? -0.004 12.431 27.164 1.00 62.97 97 ASP A N 1
ATOM 750 C CA . ASP A 1 97 ? -0.126 13.883 27.321 1.00 62.97 97 ASP A CA 1
ATOM 751 C C . ASP A 1 97 ? -1.557 14.415 27.073 1.00 62.97 97 ASP A C 1
ATOM 753 O O . ASP A 1 97 ? -1.816 15.610 27.229 1.00 62.97 97 ASP A O 1
ATOM 757 N N . GLY A 1 98 ? -2.504 13.537 26.716 1.00 63.59 98 GLY A N 1
ATOM 758 C CA . GLY A 1 98 ? -3.886 13.882 26.382 1.00 63.59 98 GLY A CA 1
ATOM 759 C C . GLY A 1 98 ? -4.110 14.279 24.919 1.00 63.59 98 GLY A C 1
ATOM 760 O O . GLY A 1 98 ? -5.246 14.593 24.548 1.00 63.59 98 GLY A O 1
ATOM 761 N N . THR A 1 99 ? -3.072 14.250 24.079 1.00 68.56 99 THR A N 1
ATOM 762 C CA . THR A 1 99 ? -3.176 14.521 22.642 1.00 68.56 99 THR A CA 1
ATOM 763 C C . THR A 1 99 ? -3.926 13.379 21.953 1.00 68.56 99 THR A C 1
ATOM 765 O O . THR A 1 99 ? -3.639 12.202 22.163 1.00 68.56 99 THR A O 1
ATOM 768 N N . GLN A 1 100 ? -4.930 13.712 21.138 1.00 67.69 100 GLN A N 1
ATOM 769 C CA . GLN A 1 100 ? -5.619 12.718 20.311 1.00 67.69 100 GLN A CA 1
ATOM 770 C C . GLN A 1 100 ? -4.721 12.316 19.134 1.00 67.69 100 GLN A C 1
ATOM 772 O O . GLN A 1 100 ? -3.994 13.151 18.598 1.00 67.69 100 GLN A O 1
ATOM 777 N N . CYS A 1 101 ? -4.817 11.064 18.699 1.00 65.88 101 CYS A N 1
ATOM 778 C CA . CYS A 1 101 ? -4.274 10.571 17.435 1.00 65.88 101 CYS A CA 1
ATOM 779 C C . CYS A 1 101 ? -5.422 10.285 16.469 1.00 65.88 101 CYS A C 1
ATOM 781 O O . CYS A 1 101 ? -6.456 9.749 16.873 1.00 65.88 101 CYS A O 1
ATOM 783 N N . SER A 1 102 ? -5.246 10.627 15.193 1.00 69.75 102 SER A N 1
ATOM 784 C CA . SER A 1 102 ? -6.176 10.216 14.142 1.00 69.75 102 SER A CA 1
ATOM 785 C C . SER A 1 102 ? -6.188 8.697 13.999 1.00 69.75 102 SER A C 1
ATOM 787 O O . SER A 1 102 ? -5.143 8.060 14.118 1.00 69.75 102 SER A O 1
ATOM 789 N N . ALA A 1 103 ? -7.356 8.130 13.693 1.00 80.38 103 ALA A N 1
ATOM 790 C CA . ALA A 1 103 ? -7.397 6.778 13.156 1.00 80.38 103 ALA A CA 1
ATOM 791 C C . ALA A 1 103 ? -6.779 6.806 11.756 1.00 80.38 103 ALA A C 1
ATOM 793 O O . ALA A 1 103 ? -7.108 7.691 10.957 1.00 80.38 103 ALA A O 1
ATOM 794 N N . GLU A 1 104 ? -5.902 5.851 11.470 1.00 87.69 104 GLU A N 1
ATOM 795 C CA . GLU A 1 104 ? -5.245 5.731 10.173 1.00 87.69 104 GLU A CA 1
ATOM 796 C C . GLU A 1 104 ? -5.182 4.271 9.731 1.00 87.69 104 GLU A C 1
ATOM 798 O O . GLU A 1 104 ? -4.887 3.367 10.513 1.00 87.69 104 GLU A O 1
ATOM 803 N N . LEU A 1 105 ? -5.490 4.049 8.460 1.00 93.12 105 LEU A N 1
ATOM 804 C CA . LEU A 1 105 ? -5.280 2.799 7.756 1.00 93.12 105 LEU A CA 1
ATOM 805 C C . LEU A 1 105 ? -4.363 3.093 6.573 1.00 93.12 105 LEU A C 1
ATOM 807 O O . LEU A 1 105 ? -4.752 3.839 5.677 1.00 93.12 105 LEU A O 1
ATOM 811 N N . GLY A 1 106 ? -3.172 2.508 6.580 1.00 94.75 106 GLY A N 1
ATOM 812 C CA . GLY A 1 106 ? -2.213 2.580 5.483 1.00 94.75 106 GLY A CA 1
ATOM 813 C C . GLY A 1 106 ? -2.030 1.207 4.852 1.00 94.75 106 GLY A C 1
ATOM 814 O O . GLY A 1 106 ? -1.845 0.219 5.558 1.00 94.75 106 GLY A O 1
ATOM 815 N N . LEU A 1 107 ? -2.085 1.133 3.531 1.00 97.25 107 LEU A N 1
ATOM 816 C CA . LEU A 1 107 ? -1.701 -0.031 2.743 1.00 97.25 107 LEU A CA 1
ATOM 817 C C . LEU A 1 107 ? -0.554 0.392 1.836 1.00 97.25 107 LEU A C 1
ATOM 819 O O . LEU A 1 107 ? -0.722 1.319 1.052 1.00 97.25 107 LEU A O 1
ATOM 823 N N . TYR A 1 108 ? 0.575 -0.296 1.942 1.00 96.44 108 TYR A N 1
ATOM 824 C CA . TYR A 1 108 ? 1.798 -0.029 1.194 1.00 96.44 108 TYR A CA 1
ATOM 825 C C . TYR A 1 108 ? 2.164 -1.276 0.402 1.00 96.44 108 TYR A C 1
ATOM 827 O O . TYR A 1 108 ? 2.181 -2.379 0.954 1.00 96.44 108 TYR A O 1
ATOM 835 N N . VAL A 1 109 ? 2.415 -1.115 -0.893 1.00 97.50 109 VAL A N 1
ATOM 836 C CA . VAL A 1 109 ? 2.800 -2.203 -1.792 1.00 97.50 109 VAL A CA 1
ATOM 837 C C . VAL A 1 109 ? 3.919 -1.719 -2.694 1.00 97.50 109 VAL A C 1
ATOM 839 O O . VAL A 1 109 ? 3.725 -0.799 -3.486 1.00 97.50 109 VAL A O 1
ATOM 842 N N . THR A 1 110 ? 5.070 -2.375 -2.599 1.00 96.44 110 THR A N 1
ATOM 843 C CA . THR A 1 110 ? 6.245 -2.046 -3.402 1.00 96.44 110 THR A CA 1
ATOM 844 C C . THR A 1 110 ? 6.472 -3.084 -4.496 1.00 96.44 110 THR A C 1
ATOM 846 O O . THR A 1 110 ? 6.534 -4.286 -4.231 1.00 96.44 110 THR A O 1
ATOM 849 N N . GLU A 1 111 ? 6.666 -2.621 -5.730 1.00 95.38 111 GLU A N 1
ATOM 850 C CA . GLU A 1 111 ? 7.174 -3.434 -6.837 1.00 95.38 111 GLU A CA 1
ATOM 851 C C . GLU A 1 111 ? 8.518 -2.918 -7.363 1.00 95.38 111 GLU A C 1
ATOM 853 O O . GLU A 1 111 ? 8.906 -1.763 -7.163 1.00 95.38 111 GLU A O 1
ATOM 858 N N . VAL A 1 112 ? 9.249 -3.799 -8.046 1.00 94.69 112 VAL A N 1
ATOM 859 C CA . VAL A 1 112 ? 10.590 -3.530 -8.566 1.00 94.69 112 VAL A CA 1
ATOM 860 C C . VAL A 1 112 ? 10.633 -3.728 -10.073 1.00 94.69 112 VAL A C 1
ATOM 862 O O . VAL A 1 112 ? 10.446 -4.831 -10.584 1.00 94.69 112 VAL A O 1
ATOM 865 N N . VAL A 1 113 ? 10.987 -2.663 -10.788 1.00 92.38 113 VAL A N 1
ATOM 866 C CA . VAL A 1 113 ? 11.124 -2.657 -12.244 1.00 92.38 113 VAL A CA 1
ATOM 867 C C . VAL A 1 113 ? 12.594 -2.665 -12.655 1.00 92.38 113 VAL A C 1
ATOM 869 O O . VAL A 1 113 ? 13.419 -1.858 -12.209 1.00 92.38 113 VAL A O 1
ATOM 872 N N . CYS A 1 114 ? 12.940 -3.596 -13.546 1.00 90.31 114 CYS A N 1
ATOM 873 C CA . CYS A 1 114 ? 14.296 -3.746 -14.058 1.00 90.31 114 CYS A CA 1
ATOM 874 C C . CYS A 1 114 ? 14.642 -2.686 -15.112 1.00 90.31 114 CYS A C 1
ATOM 876 O O . CYS A 1 114 ? 13.949 -2.522 -16.116 1.00 90.31 114 CYS A O 1
ATOM 878 N N . ARG A 1 115 ? 15.818 -2.075 -14.951 1.00 89.62 115 ARG A N 1
ATOM 879 C CA . ARG A 1 115 ? 16.400 -1.131 -15.912 1.00 89.62 115 ARG A CA 1
ATOM 880 C C . ARG A 1 115 ? 17.497 -1.782 -16.758 1.00 89.62 115 ARG A C 1
ATOM 882 O O . ARG A 1 115 ? 18.125 -2.777 -16.361 1.00 89.62 115 ARG A O 1
ATOM 889 N N . SER A 1 116 ? 17.676 -1.292 -17.977 1.00 88.44 116 SER A N 1
ATOM 890 C CA . SER A 1 116 ? 18.669 -1.778 -18.939 1.00 88.44 116 SER A CA 1
ATOM 891 C C . SER A 1 116 ? 20.100 -1.591 -18.425 1.00 88.44 116 SER A C 1
ATOM 893 O O . SER A 1 116 ? 20.351 -0.905 -17.439 1.00 88.44 116 SER A O 1
ATOM 895 N N . GLY A 1 117 ? 21.069 -2.258 -19.060 1.00 83.12 117 GLY A N 1
ATOM 896 C CA . GLY A 1 117 ? 22.496 -1.971 -18.845 1.00 83.12 117 GLY A CA 1
ATOM 897 C C . GLY A 1 117 ? 23.045 -2.218 -17.431 1.00 83.12 117 GLY A C 1
ATOM 898 O O . GLY A 1 117 ? 24.125 -1.730 -17.118 1.00 83.12 117 GLY A O 1
ATOM 899 N N . GLY A 1 118 ? 22.329 -2.956 -16.575 1.00 81.75 118 GLY A N 1
ATOM 900 C CA . GLY A 1 118 ? 22.715 -3.139 -15.170 1.00 81.75 118 GLY A CA 1
ATOM 901 C C . GLY A 1 118 ? 22.492 -1.895 -14.307 1.00 81.75 118 GLY A C 1
ATOM 902 O O . GLY A 1 118 ? 23.042 -1.820 -13.210 1.00 81.75 118 GLY A O 1
ATOM 903 N N . LEU A 1 119 ? 21.702 -0.933 -14.796 1.00 89.44 119 LEU A N 1
ATOM 904 C CA . LEU A 1 119 ? 21.264 0.212 -14.012 1.00 89.44 119 LEU A CA 1
ATOM 905 C C . LEU A 1 119 ? 20.528 -0.261 -12.748 1.00 89.44 119 LEU A C 1
ATOM 907 O O . LEU A 1 119 ? 19.837 -1.289 -12.793 1.00 89.44 119 LEU A O 1
ATOM 911 N N . PRO A 1 120 ? 20.653 0.481 -11.633 1.00 91.50 120 PRO A N 1
ATOM 912 C CA . PRO A 1 120 ? 19.921 0.168 -10.418 1.00 91.50 120 PRO A CA 1
ATOM 913 C C . PRO A 1 120 ? 18.420 0.108 -10.697 1.00 91.50 120 PRO A C 1
ATOM 915 O O . PRO A 1 120 ? 17.934 0.939 -11.472 1.00 91.50 120 PRO A O 1
ATOM 918 N N . PRO A 1 121 ? 17.693 -0.857 -10.110 1.00 92.94 121 PRO A N 1
ATOM 919 C CA . PRO A 1 121 ? 16.272 -1.015 -10.370 1.00 92.94 121 PRO A CA 1
ATOM 920 C C . PRO A 1 121 ? 15.476 0.197 -9.876 1.00 92.94 121 PRO A C 1
ATOM 922 O O . PRO A 1 121 ? 15.907 0.920 -8.975 1.00 92.94 121 PRO A O 1
ATOM 925 N N . LEU A 1 122 ? 14.309 0.394 -10.480 1.00 94.38 122 LEU A N 1
ATOM 926 C CA . LEU A 1 122 ? 13.315 1.356 -10.022 1.00 94.38 122 LEU A CA 1
ATOM 927 C C . LEU A 1 122 ? 12.388 0.657 -9.027 1.00 94.38 122 LEU A C 1
ATOM 929 O O . LEU A 1 122 ? 11.814 -0.376 -9.361 1.00 94.38 122 LEU A O 1
ATOM 933 N N . TYR A 1 123 ? 12.234 1.224 -7.838 1.00 95.00 123 TYR A N 1
ATOM 934 C CA . TYR A 1 123 ? 11.222 0.812 -6.870 1.00 95.00 123 TYR A CA 1
ATOM 935 C C . TYR A 1 123 ? 10.012 1.725 -7.011 1.00 95.00 123 TYR A C 1
ATOM 937 O O . TYR A 1 123 ? 10.172 2.939 -7.175 1.00 95.00 123 TYR A O 1
ATOM 945 N N . ILE A 1 124 ? 8.827 1.136 -6.952 1.00 95.25 124 ILE A N 1
ATOM 946 C CA . ILE A 1 124 ? 7.548 1.828 -7.064 1.00 95.25 124 ILE A CA 1
ATOM 947 C C . ILE A 1 124 ? 6.736 1.447 -5.833 1.00 95.25 124 ILE A C 1
ATOM 949 O O . ILE A 1 124 ? 6.413 0.275 -5.669 1.00 95.25 124 ILE A O 1
ATOM 953 N N . GLU A 1 125 ? 6.445 2.413 -4.968 1.00 95.38 125 GLU A N 1
ATOM 954 C CA . GLU A 1 125 ? 5.591 2.236 -3.793 1.00 95.38 125 GLU A CA 1
ATOM 955 C C . GLU A 1 125 ? 4.200 2.778 -4.118 1.00 95.38 125 GLU A C 1
ATOM 957 O O . GLU A 1 125 ? 4.027 3.975 -4.352 1.00 95.38 125 GLU A O 1
ATOM 962 N N . HIS A 1 126 ? 3.210 1.894 -4.119 1.00 95.06 126 HIS A N 1
ATOM 963 C CA . HIS A 1 126 ? 1.797 2.234 -4.163 1.00 95.06 126 HIS A CA 1
ATOM 964 C C . HIS A 1 126 ? 1.279 2.316 -2.731 1.00 95.06 126 HIS A C 1
ATOM 966 O O . HIS A 1 126 ? 1.462 1.383 -1.946 1.00 95.06 126 HIS A O 1
ATOM 972 N N . SER A 1 127 ? 0.630 3.425 -2.384 1.00 94.25 127 SER A N 1
ATOM 973 C CA . SER A 1 127 ? 0.089 3.637 -1.047 1.00 94.25 127 SER A CA 1
ATOM 974 C C . SER A 1 127 ? -1.369 4.074 -1.083 1.00 94.25 127 SER A C 1
ATOM 976 O O . SER A 1 127 ? -1.734 5.034 -1.764 1.00 94.25 127 SER A O 1
ATOM 978 N N . TRP A 1 128 ? -2.201 3.383 -0.310 1.00 95.56 128 TRP A N 1
ATOM 979 C CA . TRP A 1 128 ? -3.593 3.740 -0.060 1.00 95.56 128 TRP A CA 1
ATOM 980 C C . TRP A 1 128 ? -3.727 4.104 1.410 1.00 95.56 128 TRP A C 1
ATOM 982 O O . TRP A 1 128 ? -3.425 3.293 2.284 1.00 95.56 128 TRP A O 1
ATOM 992 N N . ASN A 1 129 ? -4.164 5.326 1.689 1.00 92.81 129 ASN A N 1
ATOM 993 C CA . ASN A 1 129 ? -4.234 5.849 3.046 1.00 92.81 129 ASN A CA 1
ATOM 994 C C . ASN A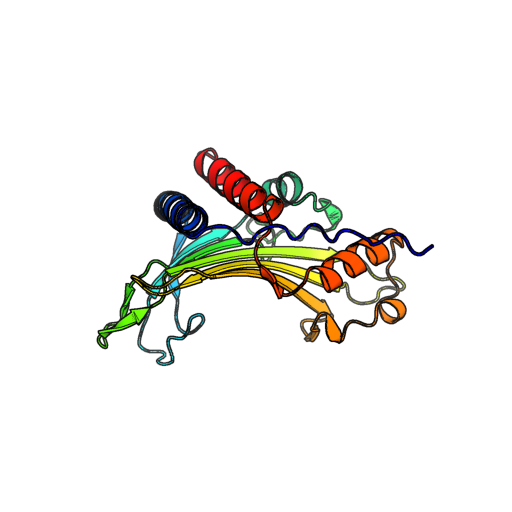 1 129 ? -5.650 6.347 3.328 1.00 92.81 129 ASN A C 1
ATOM 996 O O . ASN A 1 129 ? -6.180 7.157 2.571 1.00 92.81 129 ASN A O 1
ATOM 1000 N N . ILE A 1 130 ? -6.250 5.894 4.427 1.00 92.25 130 ILE A N 1
ATOM 1001 C CA . ILE A 1 130 ? -7.498 6.438 4.971 1.00 92.25 130 ILE A CA 1
ATOM 1002 C C . ILE A 1 130 ? -7.196 6.992 6.354 1.00 92.25 130 ILE A C 1
ATOM 1004 O O . ILE A 1 130 ? -6.756 6.251 7.229 1.00 92.25 130 ILE A O 1
ATOM 1008 N N . ARG A 1 131 ? -7.444 8.283 6.575 1.00 88.88 131 ARG A N 1
ATOM 1009 C CA . ARG A 1 131 ? -7.110 8.942 7.844 1.00 88.88 131 ARG A CA 1
ATOM 1010 C C . ARG A 1 131 ? -8.128 9.990 8.258 1.00 88.88 131 ARG A C 1
ATOM 1012 O O . ARG A 1 131 ? -8.724 10.658 7.417 1.00 88.88 131 ARG A O 1
ATOM 1019 N N . GLY A 1 132 ? -8.277 10.190 9.562 1.00 80.19 132 GLY A N 1
ATOM 1020 C CA . GLY A 1 132 ? -9.047 11.309 10.099 1.00 80.19 132 GLY A CA 1
ATOM 1021 C C . GLY A 1 132 ? -9.242 11.265 11.612 1.00 80.19 132 GLY A C 1
ATOM 1022 O O . GLY A 1 132 ? -8.872 10.312 12.297 1.00 80.19 132 GLY A O 1
ATOM 1023 N N . TRP A 1 133 ? -9.803 12.348 12.146 1.00 73.19 133 TRP A N 1
ATOM 1024 C CA . TRP A 1 133 ? -10.030 12.534 13.580 1.00 73.19 133 TRP A CA 1
ATOM 1025 C C . TRP A 1 133 ? -11.413 12.047 14.005 1.00 73.19 133 TRP A C 1
ATOM 1027 O O . TRP A 1 133 ? -12.357 12.055 13.212 1.00 73.19 133 TRP A O 1
ATOM 1037 N N . LYS A 1 134 ? -11.578 11.722 15.292 1.00 63.91 134 LYS A N 1
ATOM 1038 C CA . LYS A 1 134 ? -12.891 11.381 15.848 1.00 63.91 134 LYS A CA 1
ATOM 1039 C C . LYS A 1 134 ? -13.918 12.469 15.584 1.00 63.91 134 LYS A C 1
ATOM 1041 O O . LYS A 1 134 ? -13.734 13.623 15.968 1.00 63.91 134 LYS A O 1
ATOM 1046 N N . GLY A 1 135 ? -15.037 12.078 14.981 1.00 63.84 135 GLY A N 1
ATOM 1047 C CA . GLY A 1 135 ? -16.128 12.999 14.669 1.00 63.84 135 GLY A CA 1
ATOM 1048 C C . GLY A 1 135 ? -15.810 13.991 13.547 1.00 63.84 135 GLY A C 1
ATOM 1049 O O . GLY A 1 135 ? -16.616 14.888 13.308 1.00 63.84 135 GLY A O 1
ATOM 1050 N N . GLN A 1 136 ? -14.673 13.840 12.862 1.00 75.62 136 GLN A N 1
ATOM 1051 C CA . GLN A 1 136 ? -14.369 14.533 11.613 1.00 75.62 136 GLN A CA 1
ATOM 1052 C C . GLN A 1 136 ? -14.522 13.582 10.426 1.00 75.62 136 GLN A C 1
ATOM 1054 O O . GLN A 1 136 ? -14.681 12.373 10.594 1.00 75.62 136 GLN A O 1
ATOM 1059 N N . HIS A 1 137 ? -14.510 14.147 9.222 1.00 81.19 137 HIS A N 1
ATOM 1060 C CA . HIS A 1 137 ? -14.526 13.355 8.002 1.00 81.19 137 HIS A CA 1
ATOM 1061 C C . HIS A 1 137 ? -13.190 12.639 7.800 1.00 81.19 137 HIS A C 1
ATOM 1063 O O . HIS A 1 137 ? -12.128 13.224 8.014 1.00 81.19 137 HIS A O 1
ATOM 1069 N N . LEU A 1 138 ? -13.270 11.370 7.403 1.00 87.06 138 LEU A N 1
ATOM 1070 C CA . LEU A 1 138 ? -12.130 10.608 6.920 1.00 87.06 138 LEU A CA 1
ATOM 1071 C C . LEU A 1 138 ? -11.792 11.057 5.499 1.00 87.06 138 LEU A C 1
ATOM 1073 O O . LEU A 1 138 ? -12.682 11.311 4.684 1.00 87.06 138 LEU A O 1
ATOM 1077 N N . GLU A 1 139 ? -10.502 11.118 5.207 1.00 89.12 139 GLU A N 1
ATOM 1078 C CA . GLU A 1 139 ? -9.960 11.340 3.872 1.00 89.12 139 GLU A CA 1
ATOM 1079 C C . GLU A 1 139 ? -9.302 10.049 3.394 1.00 89.12 139 GLU A C 1
ATOM 1081 O O . GLU A 1 139 ? -8.505 9.461 4.124 1.00 89.12 139 GLU A O 1
ATOM 1086 N N . GLY A 1 140 ? -9.644 9.621 2.180 1.00 90.56 140 GLY A N 1
ATOM 1087 C CA . GLY A 1 140 ? -8.994 8.518 1.483 1.00 90.56 140 GLY A CA 1
ATOM 1088 C C . GLY A 1 140 ? -8.139 9.048 0.337 1.00 90.56 140 GLY A C 1
ATOM 1089 O O . GLY A 1 140 ? -8.632 9.835 -0.473 1.00 90.56 140 GLY A O 1
ATOM 1090 N N . GLU A 1 141 ? -6.892 8.603 0.240 1.00 92.56 141 GLU A N 1
ATOM 1091 C CA . GLU A 1 141 ? -5.940 9.034 -0.782 1.00 92.56 141 GLU A CA 1
ATOM 1092 C C . GLU A 1 141 ? -5.125 7.853 -1.316 1.00 92.56 141 GLU A C 1
ATOM 1094 O O . GLU A 1 141 ? -4.612 7.043 -0.541 1.00 92.56 141 GLU A O 1
ATOM 1099 N N . TYR A 1 142 ? -4.968 7.805 -2.638 1.00 92.06 142 TYR A N 1
ATOM 1100 C CA . TYR A 1 142 ? -4.005 6.951 -3.322 1.00 92.06 142 TYR A CA 1
ATOM 1101 C C . TYR A 1 142 ? -2.796 7.775 -3.784 1.00 92.06 142 TYR A C 1
ATOM 1103 O O . TYR A 1 142 ? -2.936 8.865 -4.350 1.00 92.06 142 TYR A O 1
ATOM 1111 N N . LYS A 1 143 ? -1.595 7.246 -3.560 1.00 92.44 143 LYS A N 1
ATOM 1112 C CA . LYS A 1 143 ? -0.318 7.861 -3.926 1.00 92.44 143 LYS A CA 1
ATOM 1113 C C . LYS A 1 143 ? 0.644 6.830 -4.481 1.00 92.44 143 LYS A C 1
ATOM 1115 O O . LYS A 1 143 ? 0.676 5.694 -4.019 1.00 92.44 143 LYS A O 1
ATOM 1120 N N . VAL A 1 144 ? 1.489 7.281 -5.397 1.00 92.69 144 VAL A N 1
ATOM 1121 C CA . VAL A 1 144 ? 2.636 6.522 -5.885 1.00 92.69 144 VAL A CA 1
ATOM 1122 C C . VAL A 1 144 ? 3.918 7.302 -5.614 1.00 92.69 144 VAL A C 1
ATOM 1124 O O . VAL A 1 144 ? 3.987 8.510 -5.851 1.00 92.69 144 VAL A O 1
ATOM 1127 N N . GLU A 1 145 ? 4.944 6.623 -5.119 1.00 92.75 145 GLU A N 1
ATOM 1128 C CA . GLU A 1 145 ? 6.292 7.167 -4.972 1.00 92.75 145 GLU A CA 1
ATOM 1129 C C . GLU A 1 145 ? 7.302 6.274 -5.688 1.00 92.75 145 GLU A C 1
ATOM 1131 O O . GLU A 1 145 ? 7.158 5.055 -5.753 1.00 92.75 145 GLU A O 1
ATOM 1136 N N . TYR A 1 146 ? 8.349 6.890 -6.230 1.00 94.06 146 TYR A N 1
ATOM 1137 C CA . TYR A 1 146 ? 9.400 6.185 -6.952 1.00 94.06 146 TYR A CA 1
ATOM 1138 C C . TYR A 1 146 ? 10.708 6.284 -6.188 1.00 94.06 146 TYR A C 1
ATOM 1140 O O . TYR A 1 146 ? 10.976 7.298 -5.543 1.00 94.06 146 TYR A O 1
ATOM 1148 N N . SER A 1 147 ? 11.579 5.285 -6.293 1.00 93.31 147 SER A N 1
ATOM 1149 C CA . SER A 1 147 ? 12.955 5.445 -5.833 1.00 93.31 147 SER A CA 1
ATOM 1150 C C . SER A 1 147 ? 13.971 4.661 -6.651 1.00 93.31 147 SER A C 1
ATOM 1152 O O . SER A 1 147 ? 13.685 3.611 -7.224 1.00 93.31 147 SER A O 1
ATOM 1154 N N . VAL A 1 148 ? 15.186 5.201 -6.712 1.00 91.50 148 VAL A N 1
ATOM 1155 C CA . VAL A 1 148 ? 16.364 4.561 -7.312 1.00 91.50 148 VAL A CA 1
ATOM 1156 C C . VAL A 1 148 ? 17.501 4.706 -6.309 1.00 91.50 148 VAL A C 1
ATOM 1158 O O . VAL A 1 148 ? 17.738 5.805 -5.812 1.00 91.50 148 VAL A O 1
ATOM 1161 N N . ASP A 1 149 ? 18.175 3.607 -5.967 1.00 88.38 149 ASP A N 1
ATOM 1162 C CA . ASP A 1 149 ? 19.234 3.585 -4.940 1.00 88.38 149 ASP A CA 1
ATOM 1163 C C . ASP A 1 149 ? 18.815 4.224 -3.598 1.00 88.38 149 ASP A C 1
ATOM 1165 O O . ASP A 1 149 ? 19.597 4.903 -2.930 1.00 88.38 149 ASP A O 1
ATOM 1169 N N . GLY A 1 150 ? 17.549 4.041 -3.207 1.00 85.06 150 GLY A N 1
ATOM 1170 C CA . GLY A 1 150 ? 16.982 4.606 -1.978 1.00 85.06 150 GLY A CA 1
ATOM 1171 C C . GLY A 1 150 ? 16.717 6.117 -2.027 1.00 85.06 150 GLY A C 1
ATOM 1172 O O . GLY A 1 150 ? 16.249 6.686 -1.042 1.00 85.06 150 GLY A O 1
ATOM 1173 N N . GLN A 1 151 ? 16.982 6.788 -3.152 1.00 89.94 151 GLN A N 1
ATOM 1174 C CA . GLN A 1 151 ? 16.608 8.187 -3.347 1.00 89.94 151 GLN A CA 1
ATOM 1175 C C . GLN A 1 151 ? 15.173 8.272 -3.854 1.00 89.94 151 GLN A C 1
ATOM 1177 O O . GLN A 1 151 ? 14.879 7.818 -4.960 1.00 89.94 151 GLN A O 1
ATOM 1182 N N . ARG A 1 152 ? 14.285 8.865 -3.046 1.00 90.88 152 ARG A N 1
ATOM 1183 C CA . ARG A 1 152 ? 12.884 9.093 -3.418 1.00 90.88 152 ARG A CA 1
ATOM 1184 C C . ARG A 1 152 ? 12.761 10.148 -4.515 1.00 90.88 152 ARG A C 1
ATOM 1186 O O . ARG A 1 152 ? 13.405 11.196 -4.474 1.00 90.88 152 ARG A O 1
ATOM 1193 N N . ILE A 1 153 ? 11.883 9.874 -5.468 1.00 89.56 153 ILE A N 1
ATOM 1194 C CA . ILE A 1 153 ? 11.570 10.694 -6.629 1.00 89.56 153 ILE A CA 1
ATOM 1195 C C . ILE A 1 153 ? 10.052 10.874 -6.639 1.00 89.56 153 ILE A C 1
ATOM 1197 O O . ILE A 1 153 ? 9.292 9.914 -6.747 1.00 89.56 153 ILE A O 1
ATOM 1201 N N . SER A 1 154 ? 9.609 12.126 -6.520 1.00 83.38 154 SER A N 1
ATOM 1202 C CA . SER A 1 154 ? 8.192 12.459 -6.675 1.00 83.38 154 SER A CA 1
ATOM 1203 C C . SER A 1 154 ? 7.737 12.154 -8.108 1.00 83.38 154 SER A C 1
ATOM 1205 O O . SER A 1 154 ? 8.500 12.433 -9.040 1.00 83.38 154 SER A O 1
ATOM 1207 N N . PRO A 1 155 ? 6.496 11.686 -8.323 1.00 86.12 155 PRO A N 1
ATOM 1208 C CA . PRO A 1 155 ? 5.948 11.439 -9.658 1.00 86.12 155 PRO A CA 1
ATOM 1209 C C . PRO A 1 155 ? 6.080 12.619 -10.622 1.00 86.12 155 PRO A C 1
ATOM 1211 O O . PRO A 1 155 ? 6.342 12.425 -11.804 1.00 86.12 155 PRO A O 1
ATOM 1214 N N . SER A 1 156 ? 5.980 13.854 -10.120 1.00 84.25 156 SER A N 1
ATOM 1215 C CA . SER A 1 156 ? 6.136 15.070 -10.932 1.00 84.25 156 SER A CA 1
ATOM 1216 C C . SER A 1 156 ? 7.549 15.281 -11.481 1.00 84.25 156 SER A C 1
ATOM 1218 O O . SER A 1 156 ? 7.739 16.083 -12.392 1.00 84.25 156 SER A O 1
ATOM 1220 N N . ASN A 1 157 ? 8.538 14.611 -10.891 1.00 85.56 157 ASN A N 1
ATOM 1221 C CA . ASN A 1 157 ? 9.958 14.750 -11.197 1.00 85.56 157 ASN A CA 1
ATOM 1222 C C . ASN A 1 157 ? 10.525 13.495 -11.881 1.00 85.56 157 ASN A C 1
ATOM 1224 O O . ASN A 1 157 ? 11.733 13.432 -12.111 1.00 85.56 157 ASN A O 1
ATOM 1228 N N . LEU A 1 158 ? 9.687 12.492 -12.167 1.00 86.38 158 LEU A N 1
ATOM 1229 C CA . LEU A 1 158 ? 10.123 11.258 -12.804 1.00 86.38 158 LEU A CA 1
ATOM 1230 C C . LEU A 1 158 ? 10.293 11.477 -14.313 1.00 86.38 158 LEU A C 1
ATOM 1232 O O . LEU A 1 158 ? 9.320 11.642 -15.046 1.00 86.38 158 LEU A O 1
ATOM 1236 N N . ASP A 1 159 ? 11.539 11.456 -14.781 1.00 87.12 159 ASP A N 1
ATOM 1237 C CA . ASP A 1 159 ? 11.859 11.486 -16.208 1.00 87.12 159 ASP A CA 1
ATOM 1238 C C . ASP A 1 159 ? 11.849 10.062 -16.780 1.00 87.12 159 ASP A C 1
ATOM 1240 O O . ASP A 1 159 ? 12.840 9.333 -16.672 1.00 87.12 159 ASP A O 1
ATOM 1244 N N . LEU A 1 160 ? 10.722 9.673 -17.386 1.00 85.69 160 LEU A N 1
ATOM 1245 C CA . LEU A 1 160 ? 10.508 8.333 -17.943 1.00 85.69 160 LEU A CA 1
ATOM 1246 C C . LEU A 1 160 ? 11.522 7.960 -19.035 1.00 85.69 160 LEU A C 1
ATOM 1248 O O . LEU A 1 160 ? 11.882 6.789 -19.147 1.00 85.69 160 LEU A O 1
ATOM 1252 N N . GLU A 1 161 ? 12.012 8.928 -19.815 1.00 83.00 161 GLU A N 1
ATOM 1253 C CA . GLU A 1 161 ? 12.986 8.660 -20.882 1.00 83.00 161 GLU A CA 1
ATOM 1254 C C . GLU A 1 161 ? 14.357 8.291 -20.298 1.00 83.00 161 GLU A C 1
ATOM 1256 O O . GLU A 1 161 ? 15.055 7.426 -20.830 1.00 83.00 161 GLU A O 1
ATOM 1261 N N . SER A 1 162 ? 14.716 8.881 -19.154 1.00 85.00 162 SER A N 1
ATOM 1262 C CA . SER A 1 162 ? 15.968 8.587 -18.441 1.00 85.00 162 SER A CA 1
ATOM 1263 C C . SER A 1 162 ? 15.985 7.229 -17.726 1.00 85.00 162 SER A C 1
ATOM 1265 O O . SER A 1 162 ? 17.045 6.745 -17.307 1.00 85.00 162 SER A O 1
ATOM 1267 N N . LEU A 1 163 ? 14.818 6.600 -17.559 1.00 85.94 163 LEU A N 1
ATOM 1268 C CA . LEU A 1 163 ? 14.711 5.344 -16.827 1.00 85.94 163 LEU A CA 1
ATOM 1269 C C . LEU A 1 163 ? 15.266 4.156 -17.610 1.00 85.94 163 LEU A C 1
ATOM 1271 O O . LEU A 1 163 ? 15.682 3.201 -16.966 1.00 85.94 163 LEU A O 1
ATOM 1275 N N . ASP A 1 164 ? 15.330 4.202 -18.944 1.00 88.12 164 ASP A N 1
ATOM 1276 C CA . ASP A 1 164 ? 15.857 3.099 -19.768 1.00 88.12 164 ASP A CA 1
ATOM 1277 C C . ASP A 1 164 ? 15.313 1.728 -19.298 1.00 88.12 164 ASP A C 1
ATOM 1279 O O . ASP A 1 164 ? 16.045 0.837 -18.852 1.00 88.12 164 ASP A O 1
ATOM 1283 N N . LEU A 1 165 ? 13.980 1.615 -19.269 1.00 88.31 165 LEU A N 1
ATOM 1284 C CA . LEU A 1 165 ? 13.269 0.432 -18.781 1.00 88.31 165 LEU A CA 1
ATOM 1285 C C . LEU A 1 165 ? 13.469 -0.747 -19.735 1.00 88.31 165 LEU A C 1
ATOM 1287 O O . LEU A 1 165 ? 13.464 -0.581 -20.955 1.00 88.31 165 LEU A O 1
ATOM 1291 N N . ARG A 1 166 ? 13.602 -1.962 -19.186 1.00 85.88 166 ARG A N 1
ATOM 1292 C CA . ARG A 1 166 ? 13.766 -3.167 -20.020 1.00 85.88 166 ARG A CA 1
ATOM 1293 C C . ARG A 1 166 ? 12.496 -3.548 -20.765 1.00 85.88 166 ARG A C 1
ATOM 1295 O O . ARG A 1 166 ? 12.593 -4.069 -21.875 1.00 85.88 166 ARG A O 1
ATOM 1302 N N . ASN A 1 167 ? 11.337 -3.342 -20.145 1.00 85.56 167 ASN A N 1
ATOM 1303 C CA . ASN A 1 167 ? 10.049 -3.620 -20.753 1.00 85.56 167 ASN A CA 1
ATOM 1304 C C . ASN A 1 167 ? 9.378 -2.294 -21.156 1.00 85.56 167 ASN A C 1
ATOM 1306 O O . ASN A 1 167 ? 9.090 -1.466 -20.293 1.00 85.56 167 ASN A O 1
ATOM 1310 N N . PRO A 1 168 ? 9.115 -2.065 -22.453 1.00 81.56 168 PRO A N 1
ATOM 1311 C CA . PRO A 1 168 ? 8.451 -0.846 -22.901 1.00 81.56 168 PRO A CA 1
ATOM 1312 C C . PRO A 1 168 ? 6.996 -0.725 -22.418 1.00 81.56 168 PRO A C 1
ATOM 1314 O O . PRO A 1 168 ? 6.484 0.391 -22.367 1.00 81.56 168 PRO A O 1
ATOM 1317 N N . GLU A 1 169 ? 6.329 -1.823 -22.040 1.00 84.69 169 GLU A N 1
ATOM 1318 C CA . GLU A 1 169 ? 4.972 -1.769 -21.465 1.00 84.69 169 GLU A CA 1
ATOM 1319 C C . GLU A 1 169 ? 4.948 -1.051 -20.105 1.00 84.69 169 GLU A C 1
ATOM 1321 O O . GLU A 1 169 ? 3.970 -0.366 -19.788 1.00 84.69 169 GLU A O 1
ATOM 1326 N N . ASP A 1 170 ? 6.057 -1.094 -19.358 1.00 85.81 170 ASP A N 1
ATOM 1327 C CA . ASP A 1 170 ? 6.185 -0.432 -18.057 1.00 85.81 170 ASP A CA 1
ATOM 1328 C C . ASP A 1 170 ? 6.046 1.093 -18.187 1.00 85.81 170 ASP A C 1
ATOM 1330 O O . ASP A 1 170 ? 5.504 1.742 -17.298 1.00 85.81 170 ASP A O 1
ATOM 1334 N N . VAL A 1 171 ? 6.452 1.685 -19.319 1.00 85.25 171 VAL A N 1
ATOM 1335 C CA . VAL A 1 171 ? 6.310 3.134 -19.565 1.00 85.25 171 VAL A CA 1
ATOM 1336 C C . VAL A 1 171 ? 4.837 3.548 -19.568 1.00 85.25 171 VAL A C 1
ATOM 1338 O O . VAL A 1 171 ? 4.474 4.584 -19.005 1.00 85.25 171 VAL A O 1
ATOM 1341 N N . GLY A 1 172 ? 3.977 2.736 -20.192 1.00 85.25 172 GLY A N 1
ATOM 1342 C CA . GLY A 1 172 ? 2.538 2.992 -20.249 1.00 85.25 172 GLY A CA 1
ATOM 1343 C C . GLY A 1 172 ? 1.900 2.927 -18.863 1.00 85.25 172 GLY A C 1
ATOM 1344 O O . GLY A 1 172 ? 1.130 3.818 -18.502 1.00 85.25 172 GLY A O 1
ATOM 1345 N N . ARG A 1 173 ? 2.281 1.918 -18.072 1.00 88.06 173 ARG A N 1
ATOM 1346 C CA . ARG A 1 173 ? 1.826 1.740 -16.687 1.00 88.06 173 ARG A CA 1
ATOM 1347 C C . ARG A 1 173 ? 2.265 2.900 -15.790 1.00 88.06 173 ARG A C 1
ATOM 1349 O O . ARG A 1 173 ? 1.413 3.555 -15.204 1.00 88.06 173 ARG A O 1
ATOM 1356 N N . LEU A 1 174 ? 3.551 3.257 -15.813 1.00 89.94 174 LEU A N 1
ATOM 1357 C CA . LEU A 1 174 ? 4.089 4.390 -15.047 1.00 89.94 174 LEU A CA 1
ATOM 1358 C C . LEU A 1 174 ? 3.419 5.720 -15.411 1.00 89.94 174 LEU A C 1
ATOM 1360 O O . LEU A 1 174 ? 3.190 6.573 -14.557 1.00 89.94 174 LEU A O 1
ATOM 1364 N N . THR A 1 175 ? 3.071 5.910 -16.685 1.00 86.69 175 THR A N 1
ATOM 1365 C CA . THR A 1 175 ? 2.326 7.100 -17.118 1.00 86.69 175 THR A CA 1
ATOM 1366 C C . THR A 1 175 ? 0.932 7.149 -16.482 1.00 86.69 175 THR A C 1
ATOM 1368 O O . THR A 1 175 ? 0.470 8.227 -16.099 1.00 86.69 175 THR A O 1
ATOM 1371 N N . ALA A 1 176 ? 0.255 6.002 -16.356 1.00 86.62 176 ALA A N 1
ATOM 1372 C CA . ALA A 1 176 ? -1.027 5.911 -15.664 1.00 86.62 176 ALA A CA 1
ATOM 1373 C C . ALA A 1 176 ? -0.871 6.179 -14.159 1.00 86.62 176 ALA A C 1
ATOM 1375 O O . ALA A 1 176 ? -1.637 6.970 -13.610 1.00 86.62 176 ALA A O 1
ATOM 1376 N N . ASP A 1 177 ? 0.166 5.627 -13.529 1.00 87.56 177 ASP A N 1
ATOM 1377 C CA . ASP A 1 177 ? 0.462 5.841 -12.110 1.00 87.56 177 ASP A CA 1
ATOM 1378 C C . ASP A 1 177 ? 0.701 7.324 -11.795 1.00 87.56 177 ASP A C 1
ATOM 1380 O O . ASP A 1 177 ? 0.077 7.880 -10.892 1.00 87.56 177 ASP A O 1
ATOM 1384 N N . ILE A 1 178 ? 1.534 8.012 -12.586 1.00 86.75 178 ILE A N 1
ATOM 1385 C CA . ILE A 1 178 ? 1.774 9.460 -12.438 1.00 86.75 178 ILE A CA 1
ATOM 1386 C C . ILE A 1 178 ? 0.468 10.251 -12.571 1.00 86.75 178 ILE A C 1
ATOM 1388 O O . ILE A 1 178 ? 0.239 11.199 -11.818 1.00 86.75 178 ILE A O 1
ATOM 1392 N N . ARG A 1 179 ? -0.394 9.880 -13.525 1.00 84.44 179 ARG A N 1
ATOM 1393 C CA . ARG A 1 179 ? -1.677 10.559 -13.754 1.00 84.44 179 ARG A CA 1
ATOM 1394 C C . ARG A 1 179 ? -2.652 10.362 -12.591 1.00 84.44 179 ARG A C 1
ATOM 1396 O O . ARG A 1 179 ? -3.408 11.285 -12.285 1.00 84.44 179 ARG A O 1
ATOM 1403 N N . ASN A 1 180 ? -2.636 9.183 -11.980 1.00 82.19 180 ASN A N 1
ATOM 1404 C CA . ASN A 1 180 ? -3.540 8.800 -10.898 1.00 82.19 180 ASN A CA 1
ATOM 1405 C C . ASN A 1 180 ? -3.006 9.175 -9.506 1.00 82.19 180 ASN A C 1
ATOM 1407 O O . ASN A 1 180 ? -3.705 9.007 -8.514 1.00 82.19 180 ASN A O 1
ATOM 1411 N N . ASN A 1 181 ? -1.790 9.716 -9.419 1.00 84.31 181 ASN A N 1
ATOM 1412 C CA . ASN A 1 181 ? -1.166 10.077 -8.155 1.00 84.31 181 ASN A CA 1
ATOM 1413 C C . ASN A 1 181 ? -1.925 11.171 -7.381 1.00 84.31 181 ASN A C 1
ATOM 1415 O O . ASN A 1 181 ? -2.355 12.170 -7.962 1.00 84.31 181 ASN A O 1
ATOM 1419 N N . ALA A 1 182 ? -1.963 11.028 -6.051 1.00 78.75 182 ALA A N 1
ATOM 1420 C CA . ALA A 1 182 ? -2.575 11.964 -5.105 1.00 78.75 182 ALA A CA 1
ATOM 1421 C C . ALA A 1 182 ? -4.063 12.229 -5.396 1.00 78.75 182 ALA A C 1
ATOM 1423 O O . ALA A 1 182 ? -4.566 13.340 -5.205 1.00 78.75 182 ALA A O 1
ATOM 1424 N N . GLN A 1 183 ? -4.760 11.205 -5.892 1.00 83.69 183 GLN A N 1
ATOM 1425 C CA . GLN A 1 183 ? -6.202 11.233 -6.101 1.00 83.69 183 GLN A CA 1
ATOM 1426 C C . GLN A 1 183 ? -6.934 10.661 -4.887 1.00 83.69 183 GLN A C 1
ATOM 1428 O O . GLN A 1 183 ? -6.384 9.886 -4.100 1.00 83.69 183 GLN A O 1
ATOM 1433 N N . SER A 1 184 ? -8.198 11.055 -4.732 1.00 88.75 184 SER A N 1
ATOM 1434 C CA . SER A 1 184 ? -9.111 10.351 -3.834 1.00 88.75 184 SER A CA 1
ATOM 1435 C C . SER A 1 184 ? -9.227 8.889 -4.254 1.00 88.75 184 SER A C 1
ATOM 1437 O O . SER A 1 184 ? -9.139 8.593 -5.444 1.00 88.75 184 SER A O 1
ATOM 1439 N N . LEU A 1 185 ? -9.450 7.999 -3.286 1.00 90.50 185 LEU A N 1
ATOM 1440 C CA . LEU A 1 185 ? -9.661 6.579 -3.576 1.00 90.50 185 LEU A CA 1
ATOM 1441 C C . LEU A 1 185 ? -10.791 6.404 -4.599 1.00 90.50 185 LEU A C 1
ATOM 1443 O O . LEU A 1 185 ? -11.858 7.000 -4.458 1.00 90.50 185 LEU A O 1
ATOM 1447 N N . SER A 1 186 ? -10.548 5.594 -5.619 1.00 88.56 186 SER A N 1
ATOM 1448 C CA . SER A 1 186 ? -11.541 5.168 -6.604 1.00 88.56 186 SER A CA 1
ATOM 1449 C C . SER A 1 186 ? -12.338 3.961 -6.099 1.00 88.56 186 SER A C 1
ATOM 1451 O O . SER A 1 186 ? -11.999 3.349 -5.085 1.00 88.56 186 SER A O 1
ATOM 1453 N N . ALA A 1 187 ? -13.392 3.571 -6.818 1.00 88.06 187 ALA A N 1
ATOM 1454 C CA . ALA A 1 187 ? -14.131 2.349 -6.495 1.00 88.06 187 ALA A CA 1
ATOM 1455 C C . ALA A 1 187 ? -13.242 1.090 -6.576 1.00 88.06 187 ALA A C 1
ATOM 1457 O O . ALA A 1 187 ? -13.387 0.185 -5.752 1.00 88.06 187 ALA A O 1
ATOM 1458 N N . ASP A 1 188 ? -12.299 1.063 -7.521 1.00 89.75 188 ASP A N 1
ATOM 1459 C CA . ASP A 1 188 ? -11.358 -0.046 -7.701 1.00 89.75 188 ASP A CA 1
ATOM 1460 C C . ASP A 1 188 ? -10.360 -0.135 -6.533 1.00 89.75 188 ASP A C 1
ATOM 1462 O O . ASP A 1 188 ? -10.029 -1.232 -6.073 1.00 89.75 188 ASP A O 1
ATOM 1466 N N . ASP A 1 189 ? -9.931 1.008 -5.988 1.00 92.38 189 ASP A N 1
ATOM 1467 C CA . ASP A 1 189 ? -9.080 1.051 -4.793 1.00 92.38 189 ASP A CA 1
ATOM 1468 C C . ASP A 1 189 ? -9.808 0.483 -3.569 1.00 92.38 189 ASP A C 1
ATOM 1470 O O . ASP A 1 189 ? -9.253 -0.306 -2.803 1.00 92.38 189 ASP A O 1
ATOM 1474 N N . ILE A 1 190 ? -11.079 0.852 -3.398 1.00 92.44 190 ILE A N 1
ATOM 1475 C CA . ILE A 1 190 ? -11.918 0.376 -2.293 1.00 92.44 190 ILE A CA 1
ATOM 1476 C C . ILE A 1 190 ? -12.133 -1.139 -2.381 1.00 92.44 190 ILE A C 1
ATOM 1478 O O . ILE A 1 190 ? -11.970 -1.844 -1.383 1.00 92.44 190 ILE A O 1
ATOM 1482 N N . ASP A 1 191 ? -12.447 -1.654 -3.571 1.00 93.06 191 ASP A N 1
ATOM 1483 C CA . ASP A 1 191 ? -12.581 -3.094 -3.818 1.00 93.06 191 ASP A CA 1
ATOM 1484 C C . ASP A 1 191 ? -11.265 -3.842 -3.547 1.00 93.06 191 ASP A C 1
ATOM 1486 O O . ASP A 1 191 ? -11.265 -4.899 -2.914 1.00 93.06 191 ASP A O 1
ATOM 1490 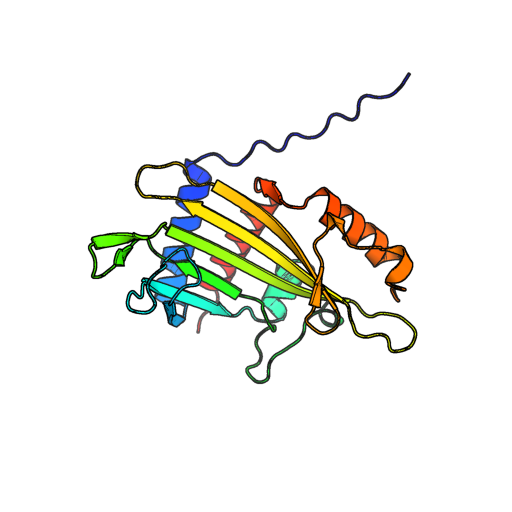N N . THR A 1 192 ? -10.127 -3.260 -3.935 1.00 94.38 192 THR A N 1
ATOM 1491 C CA . THR A 1 192 ? -8.788 -3.804 -3.650 1.00 94.38 192 THR A CA 1
ATOM 1492 C C . THR A 1 192 ? -8.533 -3.918 -2.146 1.00 94.38 192 THR A C 1
ATOM 1494 O O . THR A 1 192 ? -8.103 -4.973 -1.667 1.00 94.38 192 THR A O 1
ATOM 1497 N N . ILE A 1 193 ? -8.851 -2.873 -1.376 1.00 95.88 193 ILE A N 1
ATOM 1498 C CA . ILE A 1 193 ? -8.685 -2.878 0.084 1.00 95.88 193 ILE A CA 1
ATOM 1499 C C . ILE A 1 193 ? -9.603 -3.927 0.731 1.00 95.88 193 ILE A C 1
ATOM 1501 O O . ILE A 1 193 ? -9.141 -4.698 1.575 1.00 95.88 193 ILE A O 1
ATOM 1505 N N . TYR A 1 194 ? -10.873 -4.025 0.325 1.00 95.38 194 TYR A N 1
ATOM 1506 C CA . TYR A 1 194 ? -11.788 -5.043 0.860 1.00 95.38 194 TYR A CA 1
ATOM 1507 C C . TYR A 1 194 ? -11.336 -6.468 0.538 1.00 95.38 194 TYR A C 1
ATOM 1509 O O . TYR A 1 194 ? -11.293 -7.308 1.438 1.00 95.38 194 TYR A O 1
ATOM 1517 N N . LYS A 1 195 ? -10.923 -6.737 -0.707 1.00 96.06 195 LYS A N 1
ATOM 1518 C CA . LYS A 1 195 ? -10.356 -8.036 -1.104 1.00 96.06 195 LYS A CA 1
ATOM 1519 C C . LYS A 1 195 ? -9.165 -8.423 -0.237 1.00 96.06 195 LYS A C 1
ATOM 1521 O O . LYS A 1 195 ? -9.037 -9.590 0.143 1.00 96.06 195 LYS A O 1
ATOM 1526 N N . LEU A 1 196 ? -8.305 -7.462 0.098 1.00 97.44 196 LEU A N 1
ATOM 1527 C CA . LEU A 1 196 ? -7.176 -7.699 0.990 1.00 97.44 196 LEU A CA 1
ATOM 1528 C C . LEU A 1 196 ? -7.629 -8.030 2.413 1.00 97.44 196 LEU A C 1
ATOM 1530 O O . LEU A 1 196 ? -7.170 -9.026 2.973 1.00 97.44 196 LEU A O 1
ATOM 1534 N N . ILE A 1 197 ? -8.540 -7.241 2.985 1.00 96.38 197 ILE A N 1
ATOM 1535 C CA . ILE A 1 197 ? -9.083 -7.480 4.331 1.00 96.38 197 ILE A CA 1
ATOM 1536 C C . ILE A 1 197 ? -9.704 -8.880 4.417 1.00 96.38 197 ILE A C 1
ATOM 1538 O O . ILE A 1 197 ? -9.400 -9.633 5.347 1.00 96.38 197 ILE A O 1
ATOM 1542 N N . ASP A 1 198 ? -10.512 -9.258 3.425 1.00 96.00 198 ASP A N 1
ATOM 1543 C CA . ASP A 1 198 ? -11.135 -10.580 3.343 1.00 96.00 198 ASP A CA 1
ATOM 1544 C C . ASP A 1 198 ? -10.088 -11.693 3.237 1.00 96.00 198 ASP A C 1
ATOM 1546 O O . ASP A 1 198 ? -10.175 -12.699 3.945 1.00 96.00 198 ASP A O 1
ATOM 1550 N N . THR A 1 199 ? -9.058 -11.497 2.410 1.00 95.88 199 THR A N 1
ATOM 1551 C CA . THR A 1 199 ? -7.954 -12.455 2.251 1.00 95.88 199 THR A CA 1
ATOM 1552 C C . THR A 1 199 ? -7.203 -12.666 3.567 1.00 95.88 199 THR A C 1
ATOM 1554 O O . THR A 1 199 ? -6.965 -13.806 3.967 1.00 95.88 199 THR A O 1
ATOM 1557 N N . ILE A 1 200 ? -6.874 -11.592 4.294 1.00 94.75 200 ILE A N 1
ATOM 1558 C CA . ILE A 1 200 ? -6.202 -11.680 5.602 1.00 94.75 200 ILE A CA 1
ATOM 1559 C C . ILE A 1 200 ? -7.106 -12.370 6.631 1.00 94.75 200 ILE A C 1
ATOM 1561 O O . ILE A 1 200 ? -6.636 -13.198 7.413 1.00 94.75 200 ILE A O 1
ATOM 1565 N N . SER A 1 201 ? -8.407 -12.068 6.625 1.00 92.81 201 SER A N 1
ATOM 1566 C CA . SER A 1 201 ? -9.373 -12.686 7.539 1.00 92.81 201 SER A CA 1
ATOM 1567 C C . SER A 1 201 ? -9.482 -14.201 7.327 1.00 92.81 201 SER A C 1
ATOM 1569 O O . SER A 1 201 ? -9.518 -14.964 8.297 1.00 92.81 201 SER A O 1
ATOM 1571 N N . GLN A 1 202 ? -9.493 -14.638 6.064 1.00 89.44 202 GLN A N 1
ATOM 1572 C CA . GLN A 1 202 ? -9.633 -16.043 5.670 1.00 89.44 202 GLN A CA 1
ATOM 1573 C C . GLN A 1 202 ? -8.342 -16.850 5.815 1.00 89.44 202 GLN A C 1
ATOM 1575 O O . GLN A 1 202 ? -8.411 -18.063 6.031 1.00 89.44 202 GLN A O 1
ATOM 1580 N N . ASN A 1 203 ? -7.175 -16.206 5.735 1.00 77.38 203 ASN A N 1
ATOM 1581 C CA . ASN A 1 203 ? -5.902 -16.870 5.978 1.00 77.38 203 ASN A CA 1
ATOM 1582 C C . ASN A 1 203 ? -5.820 -17.320 7.450 1.00 77.38 203 ASN A C 1
ATOM 1584 O O . ASN A 1 203 ? -5.647 -16.541 8.397 1.00 77.38 203 ASN A O 1
ATOM 1588 N N . GLY A 1 204 ? -6.020 -18.624 7.653 1.00 54.22 204 GLY A N 1
ATOM 1589 C CA . GLY A 1 204 ? -5.740 -19.309 8.909 1.00 54.22 204 GLY A CA 1
ATOM 1590 C C . GLY A 1 204 ? -4.242 -19.253 9.186 1.00 54.22 204 GLY A C 1
ATOM 1591 O O . GLY A 1 204 ? -3.451 -19.515 8.285 1.00 54.22 204 GLY A O 1
ATOM 1592 N N . VAL A 1 205 ? -3.875 -18.870 10.411 1.00 47.06 205 VAL A N 1
ATOM 1593 C CA . VAL A 1 205 ? -2.499 -19.027 10.904 1.00 47.06 205 VAL A CA 1
ATOM 1594 C C . VAL A 1 205 ? -2.239 -20.511 11.128 1.00 47.06 205 VAL A C 1
ATOM 1596 O O . VAL A 1 205 ? -3.150 -21.162 11.694 1.00 47.06 205 VAL A O 1
#

pLDDT: mean 83.76, std 15.5, range [32.69, 97.5]

Sequence (205 aa):
MSEYFLGNYDLAPDQETLVDIVQAAGKVLKEKGIEGLENGRYKIDDSSAAANIFTYKLSPEIVHHIFSIPPEAIRVSSEGHAEECEIAYLPESMLEDGTQCSAELGLYVTEVVCRSGGLPPLYIEHSWNIRGWKGQHLEGEYKVEYSVDGQRISPSNLDLESLDLRNPEDVGRLTADIRNNAQSLSADDIDTIYKLIDTISQNGV

=== Feature glossary ===
The record interleaves many kinds of information about one protein. Here is each kind framed as the question it answers.

Q: What known structures does this most resemble?
A: Structural nearest neighbors (via Foldseek easy-search vs the PDB). Reported per hit: target PDB id, E-value, and alignment TM-score. A TM-score above ~0.5 is the conventional threshold for 'same fold'.

Q: Where is each backbone atom in 3D?
A: The mmCIF table is the protein's shape written out atom by atom. For each backbone N, Cα, C, and carbonyl O, it records an (x, y, z) coordinate triple in Å plus the residue type, chain letter, and residue number.

Q: What are the backbone torsion angles?
A: The φ/ψ torsion pair specifies the backbone conformation at each residue. φ rotates about the N–Cα bond, ψ about the Cα–C bond. Steric clashes forbid most of the (φ, ψ) plane — the allowed regions (α-helix basin, β-sheet basin, left-handed helix) are the Ramachandran-allowed regions.

Q: Which residues are buried vs exposed?
A: Solvent-accessible surface area (SASA) is the area in Å² traced out by the centre of a 1.4 Å probe sphere (a water molecule) rolled over the protein's van der Waals surface (Shrake–Rupley / Lee–Richards construction). Buried residues have near-zero SASA; fully exposed residues can exceed 200 Å². The total SASA scales roughly with the number o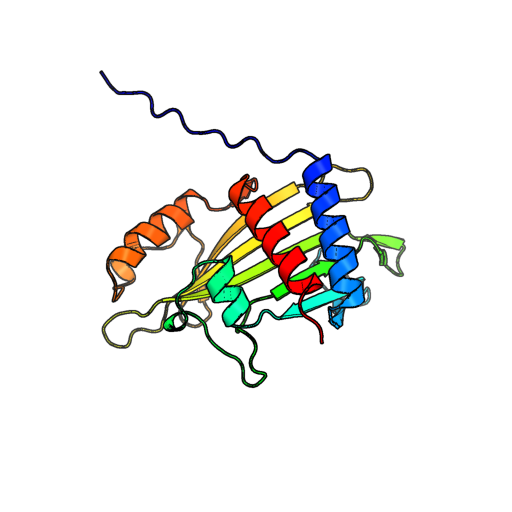f surface residues.

Q: How confident is the AlphaFold model at each residue?
A: pLDDT is the predicted lDDT-Cα score: AlphaFold's confidence that the local environment of each residue (all inter-atomic distances within 15 Å) is correctly placed. It is a per-residue number between 0 and 100, with higher meaning more reliable.

Q: What does the local fold look like, residue by residue?
A: 3Di is Foldseek's structural alphabet. Each residue is assigned one of twenty discrete states based on how its Cα sits relative to its spatial (not sequential) neighbors. Aligning 3Di strings finds structural homologs roughly as well as full 3D superposition, but orders of magnitude faster.

Q: How big and how compact is the whole molecule?
A: Radius of gyration (Rg) is the root-mean-square distance of Cα atoms from their centroid — a single number for overall size and compactness. A globular domain of N residues has Rg ≈ 2.2·N^0.38 Å; an extended or disordered chain has a much larger Rg. The Cα contact count is the number of residue pairs whose Cα atoms are within 8 Å and are more than four positions apart in sequence — a standard proxy for tertiary packing density. The bounding box is the smallest axis-aligned box enclosing all Cα atoms.

Q: Which residues are in helices, strands, or loops?
A: DSSP 8-state secondary structure assigns each residue one of H (α-helix), G (3₁₀-helix), I (π-helix), E (extended β-strand), B (isolated β-bridge), T (hydrogen-bonded turn), S (bend), or '-' (coil). The assignment is computed from backbone hydrogen-bond geometry via the Kabsch–Sander algorithm.

Q: How mobile is each atom in the crystal?
A: Crystallographic B-factors measure how much each atom's electron density is smeared out, in Å². They rise in mobile loops and surface residues and fall in the buried interior. In AlphaFold models this column is repurposed to hold pLDDT instead.

Q: What if only a Cα trace is available?
A: P-SEA three-state annotation labels each residue as helix, strand, or coil based purely on the geometry of the Cα trace. It serves as a fallback when the full backbone (and thus DSSP) is unavailable.

Q: What family and function is it annotated with?
A: Database cross-references. InterPro integrates a dozen domain/family signature databases into unified entries with residue-range hits. GO terms attach function/process/location labels with evidence codes. CATH codes position the fold in a four-level structural taxonomy. Organism is the NCBI-taxonomy species name.

Q: Are the domains correctly placed relative to each other?
A: Predicted Aligned Error (PAE) is an AlphaFold confidence matrix: entry (i, j) is the expected error in the position of residue j, in ångströms, when the prediction is superimposed on the true structure at residue i. Low PAE within a block of residues means that block is internally rigid and well-predicted; high PAE between two blocks means their relative placement is uncertain even if each block individually is confident.

Q: What do the diagnostic plots show?
A: Three diagnostic plots accompany the record. The Cα contact map visualizes the tertiary structure as a 2D adjacency matrix (8 Å cutoff, sequence-local contacts suppressed). The Ramachandran plot shows the distribution of backbone (φ, ψ) torsions, with points in the α and β basins reflecting secondary structure content. The PAE plot shows AlphaFold's inter-residue confidence as a color matrix.

Q: What is the amino-acid chain?
A: Primary structure: the covalent order of the twenty standard amino acids along the backbone. Two proteins with the same sequence will (almost always) fold to the same structure; two with 30% identity often share a fold but not the details.

Q: What do the rendered images show?
A: The six renders are orthographic views along the three Cartesian axes in both directions. Representation (cartoon, sticks, or surface) and color scheme (sequence-rainbow or by-chain) vary across proteins so the training set covers all the common visualization conventions.